Protein AF-A0AB36JTA2-F1 (afdb_monomer_lite)

Foldseek 3Di:
DPPVVVVVVCCVVVVVVVVVVVVVVVVVLVVLLVLLVVLVVLLVVLLVQLVVQLVVLVVCCVPPVVVVLVVCVVPDPDPDCVSVVSLVVSLVVSLCSNVPSLVVSVVSCPSVVVNADPVLVVLVVVLSVLSVVLSVLVSVCSVPVVPADPVCNPVSCPVVSVVSVVVNVVSSVVSVVRSCVSSVHD

Organism: NCBI:txid1908198

pLDDT: mean 80.72, std 10.07, range [50.62, 94.44]

Sequence (186 aa):
MQPAVVAAIVSAIVGPLIFFLLKRWDDKKRRNFEIRYEEYKHYLKALEQIASSSHADFERFMSETYASCMNEILTSEGQSSDPLIRLNQEVNNLTADVRKPFTQATQELHGLRLVCSKKLLQKVNEYVNVQRELIDSSCSVLGNLDQMDINNPSVSLSGEMEEKGERTQVLFEEIVQQMRKELGIK

Structure (mmCIF, N/CA/C/O backbone):
data_AF-A0AB36JTA2-F1
#
_entry.id   AF-A0AB36JTA2-F1
#
loop_
_atom_site.group_PDB
_atom_site.id
_atom_site.type_symbol
_atom_site.label_atom_id
_atom_site.label_alt_id
_atom_site.label_comp_id
_atom_site.label_asym_id
_atom_site.label_entity_id
_atom_site.label_seq_id
_atom_site.pdbx_PDB_ins_code
_atom_site.Cartn_x
_atom_site.Cartn_y
_atom_site.Cartn_z
_atom_site.occupancy
_atom_site.B_iso_or_equiv
_atom_site.auth_seq_id
_atom_site.auth_comp_id
_atom_site.auth_asym_id
_atom_site.auth_atom_id
_atom_site.pdbx_PDB_model_num
ATOM 1 N N . MET A 1 1 ? -38.453 8.139 57.165 1.00 56.31 1 MET A N 1
ATOM 2 C CA . MET A 1 1 ? -38.597 8.534 55.745 1.00 56.31 1 MET A CA 1
ATOM 3 C C . MET A 1 1 ? -39.417 7.478 55.026 1.00 56.31 1 MET A C 1
ATOM 5 O O . MET A 1 1 ? -39.169 6.302 55.260 1.00 56.31 1 MET A O 1
ATOM 9 N N . GLN A 1 2 ? -40.401 7.868 54.209 1.00 74.56 2 GLN A N 1
ATOM 10 C CA . GLN A 1 2 ? -41.155 6.903 53.401 1.00 74.56 2 GLN A CA 1
ATOM 11 C C . GLN A 1 2 ? -40.212 6.223 52.389 1.00 74.56 2 GLN A C 1
ATOM 13 O O . GLN A 1 2 ? -39.378 6.915 51.800 1.00 74.56 2 GLN A O 1
ATOM 18 N N . PRO A 1 3 ? -40.337 4.906 52.146 1.00 76.50 3 PRO A N 1
ATOM 19 C CA . PRO A 1 3 ? -39.475 4.170 51.215 1.00 76.50 3 PRO A CA 1
ATOM 20 C C . PRO A 1 3 ? -39.453 4.772 49.798 1.00 76.50 3 PRO A C 1
ATOM 22 O O . PRO A 1 3 ? -38.418 4.746 49.136 1.00 76.50 3 PRO A O 1
ATOM 25 N N . ALA A 1 4 ? -40.545 5.416 49.375 1.00 75.94 4 ALA A N 1
ATOM 26 C CA . ALA A 1 4 ? -40.630 6.144 48.109 1.00 75.94 4 ALA A CA 1
ATOM 27 C C . ALA A 1 4 ? -39.632 7.317 47.999 1.00 75.94 4 ALA A C 1
ATOM 29 O O . ALA A 1 4 ? -39.067 7.552 46.935 1.00 75.94 4 ALA A O 1
ATOM 30 N N . VAL A 1 5 ? -39.362 8.025 49.101 1.00 75.12 5 VAL A N 1
ATOM 31 C CA . VAL A 1 5 ? -38.432 9.170 49.125 1.00 75.12 5 VAL A CA 1
ATOM 32 C C . VAL A 1 5 ? -36.983 8.692 49.014 1.00 75.12 5 VAL A C 1
ATOM 34 O O . VAL A 1 5 ? -36.185 9.288 48.297 1.00 75.12 5 VAL A O 1
ATOM 37 N N . VAL A 1 6 ? -36.652 7.572 49.663 1.00 72.62 6 VAL A N 1
ATOM 38 C CA . VAL A 1 6 ? -35.319 6.954 49.570 1.00 72.62 6 VAL A CA 1
ATOM 39 C C . VAL A 1 6 ? -35.072 6.426 48.155 1.00 72.62 6 VAL A C 1
ATOM 41 O O . VAL A 1 6 ? -34.013 6.676 47.587 1.00 72.62 6 VAL A O 1
ATOM 44 N N . ALA A 1 7 ? -36.068 5.777 47.543 1.00 70.81 7 ALA A N 1
ATOM 45 C CA . ALA A 1 7 ? -35.983 5.309 46.160 1.00 70.81 7 ALA A CA 1
ATOM 46 C C . ALA A 1 7 ? -35.803 6.462 45.155 1.00 70.81 7 ALA A C 1
ATOM 48 O O . ALA A 1 7 ? -35.004 6.341 44.225 1.00 70.81 7 ALA A O 1
ATOM 49 N N . ALA A 1 8 ? -36.486 7.595 45.358 1.00 75.00 8 ALA A N 1
ATOM 50 C CA . ALA A 1 8 ? -36.337 8.780 44.514 1.00 75.00 8 ALA A CA 1
ATOM 51 C C . ALA A 1 8 ? -34.928 9.392 44.610 1.00 75.00 8 ALA A C 1
ATOM 53 O O . ALA A 1 8 ? -34.326 9.704 43.585 1.00 75.00 8 ALA A O 1
ATOM 54 N N . ILE A 1 9 ? -34.368 9.498 45.821 1.00 73.56 9 ILE A N 1
ATOM 55 C CA . ILE A 1 9 ? -33.012 10.028 46.045 1.00 73.56 9 ILE A CA 1
ATOM 56 C C . ILE A 1 9 ? -31.953 9.098 45.439 1.00 73.56 9 ILE A C 1
ATOM 58 O O . ILE A 1 9 ? -31.050 9.560 44.745 1.00 73.56 9 IL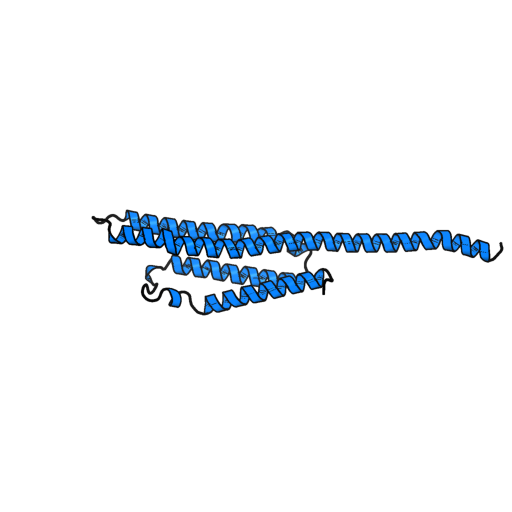E A O 1
ATOM 62 N N . VAL A 1 10 ? -32.080 7.783 45.642 1.00 74.00 10 VAL A N 1
ATOM 63 C CA . VAL A 1 10 ? -31.158 6.797 45.055 1.00 74.00 10 VAL A CA 1
ATOM 64 C C . VAL A 1 10 ? -31.228 6.835 43.528 1.00 74.00 10 VAL A C 1
ATOM 66 O O . VAL A 1 10 ? -30.190 6.867 42.873 1.00 74.00 10 VAL A O 1
ATOM 69 N N . SER A 1 11 ? -32.426 6.920 42.949 1.00 79.31 11 SER A N 1
ATOM 70 C CA . SER A 1 11 ? -32.603 7.004 41.492 1.00 79.31 11 SER A CA 1
ATOM 71 C C . SER A 1 11 ? -32.020 8.295 40.905 1.00 79.31 11 SER A C 1
ATOM 73 O O . SER A 1 11 ? -31.397 8.257 39.844 1.00 79.31 11 SER A O 1
ATOM 75 N N . ALA A 1 12 ? -32.152 9.420 41.615 1.00 79.25 12 ALA A N 1
ATOM 76 C CA . ALA A 1 12 ? -31.606 10.714 41.205 1.00 79.25 12 ALA A CA 1
ATOM 77 C C . ALA A 1 12 ? -30.068 10.760 41.209 1.00 79.25 12 ALA A C 1
ATOM 79 O O . ALA A 1 12 ? -29.489 11.578 40.503 1.00 79.25 12 ALA A O 1
ATOM 80 N N . ILE A 1 13 ? -29.403 9.885 41.968 1.00 81.75 13 ILE A N 1
ATOM 81 C CA . ILE A 1 13 ? -27.935 9.801 42.015 1.00 81.75 13 ILE A CA 1
ATOM 82 C C . ILE A 1 13 ? -27.425 8.702 41.078 1.00 81.75 13 ILE A C 1
ATOM 84 O O . ILE A 1 13 ? -26.509 8.933 40.292 1.00 81.75 13 ILE A O 1
ATOM 88 N N . VAL A 1 14 ? -28.033 7.514 41.121 1.00 81.31 14 VAL A N 1
ATOM 89 C CA . VAL A 1 14 ? -27.599 6.341 40.347 1.00 81.31 14 VAL A CA 1
ATOM 90 C C . VAL A 1 14 ? -27.871 6.520 38.851 1.00 81.31 14 VAL A C 1
ATOM 92 O O . VAL A 1 14 ? -27.015 6.178 38.036 1.00 81.31 14 VAL A O 1
ATOM 95 N N . GLY A 1 15 ? -29.012 7.107 38.475 1.00 84.94 15 GLY A N 1
ATOM 96 C CA . GLY A 1 15 ? -29.382 7.337 37.074 1.00 84.94 15 GLY A CA 1
ATOM 97 C C . GLY A 1 15 ? -28.354 8.180 36.305 1.00 84.94 15 GLY A C 1
ATOM 98 O O . GLY A 1 15 ? -27.815 7.702 35.303 1.00 84.94 15 GLY A O 1
ATOM 99 N N . PRO A 1 16 ? -28.007 9.395 36.774 1.00 89.88 16 PRO A N 1
ATOM 100 C CA . PRO A 1 16 ? -26.982 10.226 36.140 1.00 89.88 16 PRO A CA 1
ATOM 101 C C . PRO A 1 16 ? -25.597 9.577 36.098 1.00 89.88 16 PRO A C 1
ATOM 103 O O . PRO A 1 16 ? -24.854 9.786 35.141 1.00 89.88 16 PRO A O 1
ATOM 106 N N . LEU A 1 17 ? -25.247 8.769 37.102 1.00 87.38 17 LEU A N 1
ATOM 107 C CA . LEU A 1 17 ? -23.952 8.088 37.182 1.00 87.38 17 LEU A CA 1
ATOM 108 C C . LEU A 1 17 ? -23.839 6.978 36.129 1.00 87.38 17 LEU A C 1
ATOM 110 O O . LEU A 1 17 ? -22.843 6.910 35.409 1.00 87.38 17 LEU A O 1
ATOM 114 N N . ILE A 1 18 ? -24.890 6.167 35.975 1.00 86.94 18 ILE A N 1
ATOM 115 C CA . ILE A 1 18 ? -24.991 5.170 34.900 1.00 86.94 18 ILE A CA 1
ATOM 116 C C . ILE A 1 18 ? -24.963 5.867 33.537 1.00 86.94 18 ILE A C 1
ATOM 118 O O . ILE A 1 18 ? -24.190 5.468 32.666 1.00 86.94 18 ILE A O 1
ATOM 122 N N . PHE A 1 19 ? -25.741 6.939 33.360 1.00 87.44 19 PHE A N 1
ATOM 123 C CA . PHE A 1 19 ? -25.758 7.709 32.116 1.00 87.44 19 PHE A CA 1
ATOM 124 C C . PHE A 1 19 ? -24.377 8.280 31.768 1.00 87.44 19 PHE A C 1
ATOM 126 O O . PHE A 1 19 ? -23.934 8.168 30.629 1.00 87.44 19 PHE A O 1
ATOM 133 N N . PHE A 1 20 ? -23.661 8.842 32.744 1.00 90.94 20 PHE A N 1
ATOM 134 C CA . PHE A 1 20 ? -22.314 9.373 32.544 1.00 90.94 20 PHE A CA 1
ATOM 135 C C . PHE A 1 20 ? -21.317 8.282 32.133 1.00 90.94 20 PHE A C 1
ATOM 137 O O . PHE A 1 20 ? -20.507 8.500 31.231 1.00 90.94 20 PHE A O 1
ATOM 144 N N . LEU A 1 21 ? -21.380 7.101 32.757 1.00 88.12 21 LEU A N 1
ATOM 145 C CA . LEU A 1 21 ? -20.520 5.970 32.403 1.00 88.12 21 LEU A CA 1
ATOM 146 C C . LEU A 1 21 ? -20.824 5.435 31.001 1.00 88.12 21 LEU A C 1
ATOM 148 O O . LEU A 1 21 ? -19.887 5.227 30.232 1.00 88.12 21 LEU A O 1
ATOM 152 N N . LEU A 1 22 ? -22.106 5.266 30.657 1.00 87.44 22 LEU A N 1
ATOM 153 C CA . LEU A 1 22 ? -22.541 4.841 29.323 1.00 87.44 22 LEU A CA 1
ATOM 154 C C . LEU A 1 22 ? -22.098 5.844 28.258 1.00 87.44 22 LEU A C 1
ATOM 156 O O . LEU A 1 22 ? -21.410 5.464 27.315 1.00 87.44 22 LEU A O 1
ATOM 160 N N . LYS A 1 23 ? -22.377 7.136 28.472 1.00 90.38 23 LYS A N 1
ATOM 161 C CA . LYS A 1 23 ? -21.960 8.213 27.570 1.00 90.38 23 LYS A CA 1
ATOM 162 C C . LYS A 1 23 ? -20.447 8.228 27.373 1.00 90.38 23 LYS A C 1
ATOM 164 O O . LYS A 1 23 ? -19.973 8.247 26.246 1.00 90.38 23 LYS A O 1
ATOM 169 N N . ARG A 1 24 ? -19.669 8.135 28.456 1.00 88.81 24 ARG A N 1
ATOM 170 C CA . ARG A 1 24 ? -18.202 8.089 28.373 1.00 88.81 24 ARG A CA 1
ATOM 171 C C . ARG A 1 24 ? -17.701 6.857 27.619 1.00 88.81 24 ARG A C 1
ATOM 173 O O . ARG A 1 24 ? -16.631 6.905 27.010 1.00 88.81 24 ARG A O 1
ATOM 180 N N . TRP A 1 25 ? -18.420 5.742 27.696 1.00 85.81 25 TRP A N 1
ATOM 181 C CA . TRP A 1 25 ? -18.071 4.522 26.978 1.00 85.81 25 TRP A CA 1
ATOM 182 C C . TRP A 1 25 ? -18.371 4.644 25.483 1.00 85.81 25 TRP A C 1
ATOM 184 O O . TRP A 1 25 ? -17.512 4.299 24.670 1.00 85.81 25 TRP A O 1
ATOM 194 N N . ASP A 1 26 ? -19.521 5.212 25.130 1.00 87.81 26 ASP A N 1
ATOM 195 C CA . ASP A 1 26 ? -19.902 5.490 23.745 1.00 87.81 26 ASP A CA 1
ATOM 196 C C . ASP A 1 26 ? -18.989 6.540 23.106 1.00 87.81 26 ASP A C 1
ATOM 198 O O . ASP A 1 26 ? -18.489 6.318 22.005 1.00 87.81 26 ASP A O 1
ATOM 202 N N . ASP A 1 27 ? -18.651 7.612 23.827 1.00 89.19 27 ASP A N 1
ATOM 203 C CA . ASP A 1 27 ? -17.709 8.640 23.371 1.00 89.19 27 ASP A CA 1
ATOM 204 C C . ASP A 1 27 ? -16.325 8.035 23.078 1.00 89.19 27 ASP A C 1
ATOM 206 O O . ASP A 1 27 ? -15.701 8.337 22.058 1.00 89.19 27 ASP A O 1
ATOM 210 N N . LYS A 1 28 ? -15.842 7.125 23.938 1.00 88.75 28 LYS A N 1
ATOM 211 C CA . LYS A 1 28 ? -14.583 6.395 23.703 1.00 88.75 28 LYS A CA 1
ATOM 212 C C . LYS A 1 28 ? -14.665 5.494 22.472 1.00 88.75 28 LYS A C 1
ATOM 214 O O . LYS A 1 28 ? -13.718 5.463 21.689 1.00 88.75 28 LYS A O 1
ATOM 219 N N . LYS A 1 29 ? -15.764 4.752 22.302 1.00 86.88 29 LYS A N 1
ATOM 220 C CA . LYS A 1 29 ? -15.961 3.877 21.136 1.00 86.88 29 LYS A CA 1
ATOM 221 C C . LYS A 1 29 ? -16.011 4.684 19.844 1.00 86.88 29 LYS A C 1
ATOM 223 O O . LYS A 1 29 ? -15.317 4.331 18.896 1.00 86.88 29 LYS A O 1
ATOM 228 N N . ARG A 1 30 ? -16.767 5.783 19.836 1.00 88.12 30 ARG A N 1
ATOM 229 C CA . ARG A 1 30 ? -16.895 6.689 18.695 1.00 88.12 30 ARG A CA 1
ATOM 230 C C . ARG A 1 30 ? -15.555 7.311 18.321 1.00 88.12 30 ARG A C 1
ATOM 232 O O . ARG A 1 30 ? -15.160 7.231 17.166 1.00 88.12 30 ARG A O 1
ATOM 239 N N . ARG A 1 31 ? -14.805 7.821 19.301 1.00 89.88 31 ARG A N 1
ATOM 240 C CA . ARG A 1 31 ? -13.464 8.370 19.063 1.00 89.88 31 ARG A CA 1
ATOM 241 C C . ARG A 1 31 ? -12.504 7.326 18.487 1.00 89.88 31 ARG A C 1
ATOM 243 O O . ARG A 1 31 ? -11.764 7.626 17.559 1.00 89.88 31 ARG A O 1
ATOM 250 N N . ASN A 1 32 ? -12.510 6.104 19.017 1.00 87.50 32 ASN A N 1
ATOM 251 C CA . ASN A 1 32 ? -11.663 5.027 18.496 1.00 87.50 32 ASN A CA 1
ATOM 252 C C . ASN A 1 32 ? -12.052 4.629 17.066 1.00 87.50 32 ASN A C 1
ATOM 254 O O . ASN A 1 32 ? -11.171 4.332 16.262 1.00 87.50 32 ASN A O 1
ATOM 258 N N . PHE A 1 33 ? -13.351 4.619 16.759 1.00 91.25 33 PHE A N 1
ATOM 259 C CA . PHE A 1 33 ? -13.855 4.386 15.409 1.00 91.25 33 PHE A CA 1
ATOM 260 C C . PHE A 1 33 ? -13.388 5.485 14.451 1.00 91.25 33 PHE A C 1
ATOM 262 O O . PHE A 1 33 ? -12.816 5.164 13.418 1.00 91.25 33 PHE A O 1
ATOM 269 N N . GLU A 1 34 ? -13.572 6.759 14.812 1.00 91.38 34 GLU A N 1
ATOM 270 C CA . GLU A 1 34 ? -13.179 7.912 13.990 1.00 91.38 34 GLU A CA 1
ATOM 271 C C . GLU A 1 34 ? -11.671 7.905 13.704 1.00 91.38 34 GLU A C 1
ATOM 273 O O . GLU A 1 34 ? -11.272 8.001 12.548 1.00 91.38 34 GLU A O 1
ATOM 278 N N . ILE A 1 35 ? -10.834 7.685 14.726 1.00 90.62 35 ILE A N 1
ATOM 279 C CA . ILE A 1 35 ? -9.375 7.590 14.556 1.00 90.62 35 ILE A CA 1
ATOM 280 C C . ILE A 1 35 ? -9.007 6.449 13.600 1.00 90.62 35 ILE A C 1
ATOM 282 O O . ILE A 1 35 ? -8.242 6.655 12.664 1.00 90.62 35 ILE A O 1
ATOM 286 N N . ARG A 1 36 ? -9.552 5.243 13.807 1.00 91.44 36 ARG A N 1
ATOM 287 C CA . ARG A 1 36 ? -9.265 4.099 12.926 1.00 91.44 36 ARG A CA 1
ATOM 288 C C . ARG A 1 36 ? -9.729 4.348 11.501 1.00 91.44 36 ARG A C 1
ATOM 290 O O . ARG A 1 36 ? -9.010 4.012 10.572 1.00 91.44 36 ARG A O 1
ATOM 297 N N . TYR A 1 37 ? -10.916 4.918 11.336 1.00 92.56 37 TYR A N 1
ATOM 298 C CA . TYR A 1 37 ? -11.487 5.201 10.030 1.00 92.56 37 TYR A CA 1
ATOM 299 C C . TYR A 1 37 ? -10.632 6.197 9.240 1.00 92.56 37 TYR A C 1
ATOM 301 O O . TYR A 1 37 ? -10.330 5.934 8.079 1.00 92.56 37 TYR A O 1
ATOM 309 N N . GLU A 1 38 ? -10.200 7.295 9.868 1.00 91.56 38 GLU A N 1
ATOM 310 C CA . GLU A 1 38 ? -9.330 8.283 9.220 1.00 91.56 38 GLU A CA 1
ATOM 311 C C . GLU A 1 38 ? -7.975 7.678 8.830 1.00 91.56 38 GLU A C 1
ATOM 313 O O . GLU A 1 38 ? -7.550 7.819 7.683 1.00 91.56 38 GLU A O 1
ATOM 318 N N . GLU A 1 39 ? -7.339 6.918 9.726 1.00 90.38 39 GLU A N 1
ATOM 319 C CA . GLU A 1 39 ? -6.073 6.233 9.428 1.00 90.38 39 GLU A CA 1
ATOM 320 C C . GLU A 1 39 ? -6.225 5.189 8.307 1.00 90.38 39 GLU A C 1
ATOM 322 O O . GLU A 1 39 ? -5.386 5.098 7.411 1.00 90.38 39 GLU A O 1
ATOM 327 N N . TYR A 1 40 ? -7.316 4.415 8.305 1.00 91.81 40 TYR A N 1
ATOM 328 C CA . TYR A 1 40 ? -7.591 3.437 7.248 1.00 91.81 40 TYR A CA 1
ATOM 329 C C . TYR A 1 40 ? -7.851 4.114 5.902 1.00 91.81 40 TYR A C 1
ATOM 331 O O . TYR A 1 40 ? -7.338 3.661 4.882 1.00 91.81 40 TYR A O 1
ATOM 339 N N . LYS A 1 41 ? -8.607 5.215 5.883 1.00 91.06 41 LYS A N 1
ATOM 340 C CA . LYS A 1 41 ? -8.862 6.000 4.671 1.00 91.06 41 LYS A CA 1
ATOM 341 C C . LYS A 1 41 ? -7.571 6.589 4.106 1.00 91.06 41 LYS A C 1
ATOM 343 O O . LYS A 1 41 ? -7.345 6.507 2.900 1.00 91.06 41 LYS A O 1
ATOM 348 N N . HIS A 1 42 ? -6.735 7.167 4.967 1.00 89.25 42 HIS A N 1
ATOM 349 C CA . HIS A 1 42 ? -5.431 7.697 4.582 1.00 89.25 42 HIS A CA 1
ATOM 350 C C . HIS A 1 42 ? -4.566 6.606 3.941 1.00 89.25 42 HIS A C 1
ATOM 352 O O . HIS A 1 42 ? -4.034 6.782 2.848 1.00 89.25 42 HIS A O 1
ATOM 358 N N . TYR A 1 43 ? -4.516 5.435 4.573 1.00 85.94 43 TYR A N 1
ATOM 359 C CA . TYR A 1 43 ? -3.787 4.283 4.060 1.00 85.94 43 TYR A CA 1
ATOM 360 C C . TYR A 1 43 ? -4.302 3.773 2.706 1.00 85.94 43 TYR A C 1
ATOM 362 O O . TYR A 1 43 ? -3.501 3.511 1.812 1.00 85.94 43 TYR A O 1
ATOM 370 N N . LEU A 1 44 ? -5.619 3.627 2.535 1.00 88.75 44 LEU A N 1
ATOM 371 C CA . LEU A 1 44 ? -6.189 3.146 1.272 1.00 88.75 44 LEU A CA 1
ATOM 372 C C . LEU A 1 44 ? -5.816 4.068 0.108 1.00 88.75 44 LEU A C 1
ATOM 374 O O . LEU A 1 44 ? -5.457 3.584 -0.962 1.00 88.75 44 LEU A O 1
ATOM 378 N N . LYS A 1 45 ? -5.803 5.384 0.347 1.00 88.00 45 LYS A N 1
ATOM 379 C CA . LYS A 1 45 ? -5.342 6.366 -0.636 1.00 88.00 45 LYS A CA 1
ATOM 380 C C . LYS A 1 45 ? -3.861 6.181 -0.986 1.00 88.00 45 LYS A C 1
ATOM 382 O O . LYS A 1 45 ? -3.503 6.251 -2.158 1.00 88.00 45 LYS A O 1
ATOM 387 N N . ALA A 1 46 ? -3.012 5.915 0.007 1.00 84.94 46 ALA A N 1
ATOM 388 C CA . ALA A 1 46 ? -1.591 5.653 -0.216 1.00 84.94 46 ALA A CA 1
ATOM 389 C C . ALA A 1 46 ? -1.364 4.380 -1.056 1.00 84.94 46 ALA A C 1
ATOM 391 O O . ALA A 1 46 ? -0.524 4.373 -1.955 1.00 84.94 46 ALA A O 1
ATOM 392 N N . LEU A 1 47 ? -2.142 3.316 -0.818 1.00 81.94 47 LEU A N 1
ATOM 393 C CA . LEU A 1 47 ? -2.084 2.097 -1.631 1.00 81.94 47 LEU A CA 1
ATOM 394 C C . LEU A 1 47 ? -2.515 2.323 -3.081 1.00 81.94 47 LEU A C 1
ATOM 396 O O . LEU A 1 47 ? -1.870 1.824 -4.002 1.00 81.94 47 LEU A O 1
ATOM 400 N N . GLU A 1 48 ? -3.603 3.061 -3.279 1.00 81.81 48 GLU A N 1
ATOM 401 C CA . GLU A 1 48 ? -4.129 3.382 -4.604 1.00 81.81 48 GLU A CA 1
ATOM 402 C C . GLU A 1 48 ? -3.149 4.254 -5.397 1.00 81.81 48 GLU A C 1
ATOM 404 O O . GLU A 1 48 ? -2.951 4.052 -6.595 1.00 81.81 48 GLU A O 1
ATOM 409 N N . GLN A 1 49 ? -2.453 5.166 -4.715 1.00 80.56 49 GLN A N 1
ATOM 410 C CA . GLN A 1 49 ? -1.392 5.963 -5.316 1.00 80.56 49 GLN A CA 1
ATOM 411 C C . GLN A 1 49 ? -0.208 5.100 -5.777 1.00 80.56 49 GLN A C 1
ATOM 413 O O . GLN A 1 49 ? 0.281 5.316 -6.879 1.00 80.56 49 GLN A O 1
ATOM 418 N N . ILE A 1 50 ? 0.205 4.092 -4.995 1.00 74.69 50 ILE A N 1
ATOM 419 C CA . ILE A 1 50 ? 1.246 3.133 -5.413 1.00 74.69 50 ILE A CA 1
ATOM 420 C C . ILE A 1 50 ? 0.815 2.363 -6.668 1.00 74.69 50 ILE A C 1
ATOM 422 O O . ILE A 1 50 ? 1.603 2.200 -7.598 1.00 74.69 50 ILE A O 1
ATOM 426 N N . ALA A 1 51 ? -0.416 1.846 -6.675 1.00 74.44 51 ALA A N 1
ATOM 427 C CA . ALA A 1 51 ? -0.905 1.001 -7.761 1.00 74.44 51 ALA A CA 1
ATOM 428 C C . ALA A 1 51 ? -1.105 1.789 -9.066 1.00 74.44 51 ALA A C 1
ATOM 430 O O . ALA A 1 51 ? -0.735 1.312 -10.136 1.00 74.44 51 ALA A O 1
ATOM 431 N N . SER A 1 52 ? -1.661 3.000 -8.980 1.00 74.31 52 SER A N 1
ATOM 432 C CA . SER A 1 52 ? -1.976 3.819 -10.155 1.00 74.31 52 SER A CA 1
ATOM 433 C C . SER A 1 52 ? -0.745 4.445 -10.808 1.00 74.31 52 SER A C 1
ATOM 435 O O . SER A 1 52 ? -0.635 4.397 -12.033 1.00 74.31 52 SER A O 1
ATOM 437 N N . SER A 1 53 ? 0.195 4.993 -10.025 1.00 67.19 53 SER A N 1
ATOM 438 C CA . SER A 1 53 ? 1.370 5.668 -10.593 1.00 67.19 53 SER A CA 1
ATOM 439 C C . SER A 1 53 ? 2.261 4.683 -11.345 1.00 67.19 53 SER A C 1
ATOM 441 O O . SER A 1 53 ? 2.642 4.928 -12.481 1.00 67.19 53 SER A O 1
ATOM 443 N N . SER A 1 54 ? 2.503 3.505 -10.762 1.00 68.62 54 SER A N 1
ATOM 444 C CA . SER A 1 54 ? 3.401 2.518 -11.361 1.00 68.62 54 SER A CA 1
ATOM 445 C C . SER A 1 54 ? 2.921 1.999 -12.718 1.00 68.62 54 SER A C 1
ATOM 447 O O . SER A 1 54 ? 3.759 1.694 -13.560 1.00 68.62 54 SER A O 1
ATOM 449 N N . HIS A 1 55 ? 1.608 1.857 -12.929 1.00 69.25 55 HIS A N 1
ATOM 450 C CA . HIS A 1 55 ? 1.078 1.338 -14.191 1.00 69.25 55 HIS A CA 1
ATOM 451 C C . HIS A 1 55 ? 1.066 2.409 -15.284 1.00 69.25 55 HIS A C 1
ATOM 453 O O . HIS A 1 55 ? 1.574 2.171 -16.376 1.00 69.25 55 HIS A O 1
ATOM 459 N N . ALA A 1 56 ? 0.545 3.600 -14.971 1.00 73.62 56 ALA A N 1
ATOM 460 C CA . ALA A 1 56 ? 0.447 4.696 -15.931 1.00 73.62 56 ALA A CA 1
ATOM 461 C C . ALA A 1 56 ? 1.829 5.191 -16.392 1.00 73.62 56 ALA A C 1
ATOM 463 O O . ALA A 1 56 ? 2.027 5.442 -17.582 1.00 73.62 56 ALA A O 1
ATOM 464 N N . ASP A 1 57 ? 2.794 5.289 -15.471 1.00 74.50 57 ASP A N 1
ATOM 465 C CA . ASP A 1 57 ? 4.156 5.724 -15.794 1.00 74.50 57 ASP A CA 1
ATOM 466 C C . ASP A 1 57 ? 4.877 4.689 -16.673 1.00 74.50 57 ASP A C 1
ATOM 468 O O . ASP A 1 57 ? 5.570 5.052 -17.626 1.00 74.50 57 ASP A O 1
ATOM 472 N N . PHE A 1 58 ? 4.664 3.394 -16.409 1.00 73.31 58 PHE A N 1
ATOM 473 C CA . PHE A 1 58 ? 5.233 2.313 -17.213 1.00 73.31 58 PHE A CA 1
ATOM 474 C C . PHE A 1 58 ? 4.620 2.246 -18.616 1.00 73.31 58 PHE A C 1
ATOM 476 O O . PHE A 1 58 ? 5.354 2.160 -19.601 1.00 73.31 58 PHE A O 1
ATOM 483 N N . GLU A 1 59 ? 3.291 2.319 -18.725 1.00 75.00 59 GLU A N 1
ATOM 484 C CA . GLU A 1 59 ? 2.589 2.319 -20.013 1.00 75.00 59 GLU A CA 1
ATOM 485 C C . GLU A 1 59 ? 3.070 3.478 -20.889 1.00 75.00 59 GLU A C 1
ATOM 487 O O . GLU A 1 59 ? 3.504 3.257 -22.021 1.00 75.00 59 GLU A O 1
ATOM 492 N N . ARG A 1 60 ? 3.093 4.694 -20.330 1.00 80.75 60 ARG A N 1
ATOM 493 C CA . ARG A 1 60 ? 3.559 5.889 -21.034 1.00 80.75 60 ARG A CA 1
ATOM 494 C C . ARG A 1 60 ? 5.007 5.760 -21.494 1.00 80.75 60 ARG A C 1
ATOM 496 O O . ARG A 1 60 ? 5.325 6.103 -22.634 1.00 80.75 60 ARG A O 1
ATOM 503 N N . PHE A 1 61 ? 5.887 5.269 -20.622 1.00 82.19 61 PHE A N 1
ATOM 504 C CA . PHE A 1 61 ? 7.283 5.048 -20.975 1.00 82.19 61 PHE A CA 1
ATOM 505 C C . PHE A 1 61 ? 7.414 4.081 -22.155 1.00 82.19 61 PHE A C 1
ATOM 507 O O . PHE A 1 61 ? 8.140 4.380 -23.100 1.00 82.19 61 PHE A O 1
ATOM 514 N N . MET A 1 62 ? 6.695 2.956 -22.135 1.00 75.56 62 MET A N 1
ATOM 515 C CA . MET A 1 62 ? 6.771 1.956 -23.202 1.00 75.56 62 MET A CA 1
ATOM 516 C C . MET A 1 62 ? 6.176 2.463 -24.523 1.00 75.56 62 MET A C 1
ATOM 518 O O . MET A 1 62 ? 6.763 2.229 -25.581 1.00 75.56 62 MET A O 1
ATOM 522 N N . SER A 1 63 ? 5.037 3.163 -24.485 1.00 73.69 63 SER A N 1
ATOM 523 C CA . SER A 1 63 ? 4.330 3.602 -25.694 1.00 73.69 63 SER A CA 1
ATOM 524 C C . SER A 1 63 ? 4.938 4.840 -26.351 1.00 73.69 63 SER A C 1
ATOM 526 O O . SER A 1 63 ? 4.928 4.950 -27.575 1.00 73.69 63 SER A O 1
ATOM 528 N N . GLU A 1 64 ? 5.438 5.790 -25.556 1.00 82.81 64 GLU A N 1
ATOM 529 C CA . GLU A 1 64 ? 5.947 7.074 -26.050 1.00 82.81 64 GLU A CA 1
ATOM 530 C C . GLU A 1 64 ? 7.479 7.084 -26.049 1.00 82.81 64 GLU A C 1
ATOM 532 O O . GLU A 1 64 ? 8.117 7.161 -27.103 1.00 82.81 64 GLU A O 1
ATOM 537 N N . THR A 1 65 ? 8.080 6.989 -24.863 1.00 84.31 65 THR A N 1
ATOM 538 C CA . THR A 1 65 ? 9.504 7.272 -24.656 1.00 84.31 65 THR A CA 1
ATOM 539 C C . THR A 1 65 ? 10.405 6.202 -25.266 1.00 84.31 65 THR A C 1
ATOM 541 O O . THR A 1 65 ? 11.299 6.525 -26.048 1.00 84.31 65 THR A O 1
ATOM 544 N N . TYR A 1 66 ? 10.151 4.928 -24.966 1.00 81.62 66 TYR A N 1
ATOM 545 C CA . TYR A 1 66 ? 10.931 3.801 -25.473 1.00 81.62 66 TYR A CA 1
ATOM 546 C C . TYR A 1 66 ? 10.860 3.717 -27.001 1.00 81.62 66 TYR A C 1
ATOM 548 O O . TYR A 1 66 ? 11.892 3.637 -27.670 1.00 81.62 66 TYR A O 1
ATOM 556 N N . ALA A 1 67 ? 9.651 3.818 -27.564 1.00 78.06 67 ALA A N 1
ATOM 557 C CA . ALA A 1 67 ? 9.437 3.813 -29.008 1.00 78.06 67 ALA A CA 1
ATOM 558 C C . ALA A 1 67 ? 10.167 4.976 -29.708 1.00 78.06 67 ALA A C 1
ATOM 560 O O . ALA A 1 67 ? 10.819 4.764 -30.734 1.00 78.06 67 ALA A O 1
ATOM 561 N N . SER A 1 68 ? 10.111 6.188 -29.139 1.00 84.81 68 SER A N 1
ATOM 562 C CA . SER A 1 68 ? 10.826 7.358 -29.667 1.00 84.81 68 SER A CA 1
ATOM 563 C C . SER A 1 68 ? 12.341 7.163 -29.630 1.00 84.81 68 SER A C 1
ATOM 565 O O . SER A 1 68 ? 13.008 7.374 -30.642 1.00 84.81 68 SER A O 1
ATOM 567 N N . CYS A 1 69 ? 12.889 6.732 -28.491 1.00 83.31 69 CYS A N 1
ATOM 568 C CA . CYS A 1 69 ? 14.324 6.501 -28.342 1.00 83.31 69 CYS A CA 1
ATOM 569 C C . CYS A 1 69 ? 14.825 5.405 -29.288 1.00 83.31 69 CYS A C 1
ATOM 571 O O . CYS A 1 69 ? 15.872 5.572 -29.907 1.00 83.31 69 CYS A O 1
ATOM 573 N N . MET A 1 70 ? 14.071 4.316 -29.465 1.00 81.75 70 MET A N 1
ATOM 574 C CA . MET A 1 70 ? 14.452 3.264 -30.409 1.00 81.75 70 MET A CA 1
ATOM 575 C C . MET A 1 70 ? 14.428 3.734 -31.861 1.00 81.75 70 MET A C 1
ATOM 577 O O . MET A 1 70 ? 15.320 3.377 -32.628 1.00 81.75 70 MET A O 1
ATOM 581 N N . ASN A 1 71 ? 13.457 4.562 -32.245 1.00 82.88 71 ASN A N 1
ATOM 582 C CA . ASN A 1 71 ? 13.427 5.147 -33.583 1.00 82.88 71 ASN A CA 1
ATOM 583 C C . ASN A 1 71 ? 14.642 6.063 -33.822 1.00 82.88 71 ASN A C 1
ATOM 585 O O . ASN A 1 71 ? 15.303 5.954 -34.853 1.00 82.88 71 ASN A O 1
ATOM 589 N N . GLU A 1 72 ? 15.002 6.900 -32.846 1.00 85.44 72 GLU A N 1
ATOM 590 C CA . GLU A 1 72 ? 16.210 7.737 -32.907 1.00 85.44 72 GLU A CA 1
ATOM 591 C C . GLU A 1 72 ? 17.489 6.897 -33.033 1.00 85.44 72 GLU A C 1
ATOM 593 O O . GLU A 1 72 ? 18.338 7.215 -33.859 1.00 85.44 72 GLU A O 1
ATOM 598 N N . ILE A 1 73 ? 17.604 5.790 -32.289 1.00 83.75 73 ILE A N 1
ATOM 599 C CA . ILE A 1 73 ? 18.737 4.852 -32.393 1.00 83.75 73 ILE A CA 1
ATOM 600 C C . ILE A 1 73 ? 18.841 4.245 -33.800 1.00 83.75 73 ILE A C 1
ATOM 602 O O . ILE A 1 73 ? 19.939 4.098 -34.332 1.00 83.75 73 ILE A O 1
ATOM 606 N N . LEU A 1 74 ? 17.712 3.872 -34.409 1.00 81.81 74 LEU A N 1
ATOM 607 C CA . LEU A 1 74 ? 17.693 3.231 -35.730 1.00 81.81 74 LEU A CA 1
ATOM 608 C C . LEU A 1 74 ? 17.939 4.215 -36.882 1.00 81.81 74 LEU A C 1
ATOM 610 O O . LEU A 1 74 ? 18.377 3.798 -37.953 1.00 81.81 74 LEU A O 1
ATOM 614 N N . THR A 1 75 ? 17.627 5.496 -36.682 1.00 83.38 75 THR A N 1
ATOM 615 C CA . THR A 1 75 ? 17.671 6.531 -37.728 1.00 83.38 75 THR A CA 1
ATOM 616 C C . THR A 1 75 ? 18.863 7.477 -37.610 1.00 83.38 75 THR A C 1
ATOM 618 O O . THR A 1 75 ? 19.151 8.197 -38.567 1.00 83.38 75 THR A O 1
ATOM 621 N N . SER A 1 76 ? 19.577 7.490 -36.479 1.00 79.56 76 SER A N 1
ATOM 622 C CA . SER A 1 76 ? 20.731 8.366 -36.287 1.00 79.56 76 SER A CA 1
ATOM 623 C C . SER A 1 76 ? 21.878 7.993 -37.230 1.00 79.56 76 SER A C 1
ATOM 625 O O . SER A 1 76 ? 22.435 6.897 -37.145 1.00 79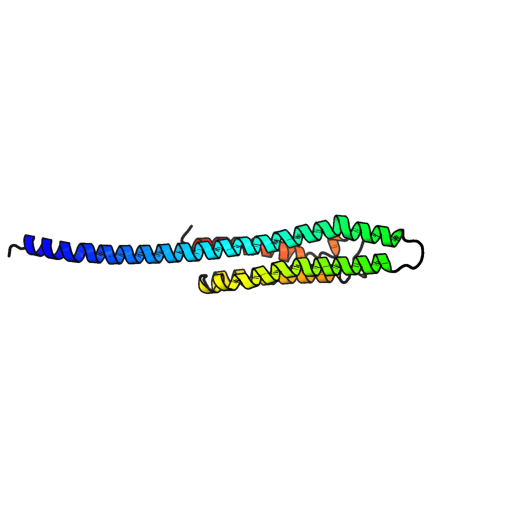.56 76 SER A O 1
ATOM 627 N N . GLU A 1 77 ? 22.257 8.917 -38.115 1.00 68.12 77 GLU A N 1
ATOM 628 C CA . GLU A 1 77 ? 23.448 8.778 -38.953 1.00 68.12 77 GLU A CA 1
ATOM 629 C C . GLU A 1 77 ? 24.727 9.126 -38.173 1.00 68.12 77 GLU A C 1
ATOM 631 O O . GLU A 1 77 ? 24.793 10.118 -37.446 1.00 68.12 77 GLU A O 1
ATOM 636 N N . GLY A 1 78 ? 25.777 8.323 -38.370 1.00 60.47 78 GLY A N 1
ATOM 637 C CA . GLY A 1 78 ? 27.035 8.435 -37.631 1.00 60.47 78 GLY A CA 1
ATOM 638 C C . GLY A 1 78 ? 26.983 7.687 -36.297 1.00 60.47 78 GLY A C 1
ATOM 639 O O . GLY A 1 78 ? 25.923 7.487 -35.722 1.00 60.47 78 GLY A O 1
ATOM 640 N N . GLN A 1 79 ? 28.137 7.234 -35.808 1.00 60.72 79 GLN A N 1
ATOM 641 C CA . GLN A 1 79 ? 28.289 6.452 -34.569 1.00 60.72 79 GLN A CA 1
ATOM 642 C C . GLN A 1 79 ? 27.984 7.273 -33.291 1.00 60.72 79 GLN A C 1
ATOM 644 O O . GLN A 1 79 ? 28.758 7.233 -32.335 1.00 60.72 79 GLN A O 1
ATOM 649 N N . SER A 1 80 ? 26.915 8.073 -33.267 1.00 70.69 80 SER A N 1
ATOM 650 C CA . SER A 1 80 ? 26.525 8.832 -32.082 1.00 70.69 80 SER A CA 1
ATOM 651 C C . SER A 1 80 ? 25.896 7.905 -31.046 1.00 70.69 80 SER A C 1
ATOM 653 O O . SER A 1 80 ? 24.976 7.142 -31.332 1.00 70.69 80 SER A O 1
ATOM 655 N N . SER A 1 81 ? 26.393 7.993 -29.816 1.00 80.69 81 SER A N 1
ATOM 656 C CA . SER A 1 81 ? 25.833 7.306 -28.653 1.00 80.69 81 SER A CA 1
ATOM 657 C C . SER A 1 81 ? 24.696 8.084 -27.982 1.00 80.69 81 SER A C 1
ATOM 659 O O . SER A 1 81 ? 24.129 7.590 -27.010 1.00 80.69 81 SER A O 1
ATOM 661 N N . ASP A 1 82 ? 24.361 9.290 -28.452 1.00 85.50 82 ASP A N 1
ATOM 662 C CA . ASP A 1 82 ? 23.428 10.188 -27.755 1.00 85.50 82 ASP A CA 1
ATOM 663 C C . ASP A 1 82 ? 22.026 9.579 -27.556 1.00 85.50 82 ASP A C 1
ATOM 665 O O . ASP A 1 82 ? 21.520 9.638 -26.430 1.00 85.50 82 ASP A O 1
ATOM 669 N N . PRO A 1 83 ? 21.411 8.913 -28.559 1.00 82.81 83 PRO A N 1
ATOM 670 C CA . PRO A 1 83 ? 20.107 8.273 -28.375 1.00 82.81 83 PRO A CA 1
ATOM 671 C C . PRO A 1 83 ? 20.128 7.132 -27.343 1.00 82.81 83 PRO A C 1
ATOM 673 O O . PRO A 1 83 ? 19.174 6.956 -26.585 1.00 82.81 83 PRO A O 1
ATOM 676 N N . LEU A 1 84 ? 21.242 6.392 -27.252 1.00 80.94 84 LEU A N 1
ATOM 677 C CA . LEU A 1 84 ? 21.437 5.333 -26.253 1.00 80.94 84 LEU A CA 1
ATOM 678 C C . LEU A 1 84 ? 21.610 5.907 -24.841 1.00 80.94 84 LEU A C 1
ATOM 680 O O . LEU A 1 84 ? 21.046 5.377 -23.883 1.00 80.94 84 LEU A O 1
ATOM 684 N N . ILE A 1 85 ? 22.365 7.002 -24.705 1.00 85.81 85 ILE A N 1
ATOM 685 C CA . ILE A 1 85 ? 22.537 7.704 -23.425 1.00 85.81 85 ILE A CA 1
ATOM 686 C C . ILE A 1 85 ? 21.186 8.234 -22.938 1.00 85.81 85 ILE A C 1
ATOM 688 O O . ILE A 1 85 ? 20.852 8.069 -21.764 1.00 85.81 85 ILE A O 1
ATOM 692 N N . ARG A 1 86 ? 20.388 8.820 -23.838 1.00 86.88 86 ARG A N 1
ATOM 693 C CA . ARG A 1 86 ? 19.042 9.302 -23.522 1.00 86.88 86 ARG A CA 1
ATOM 694 C C . ARG A 1 86 ? 18.127 8.166 -23.071 1.00 86.88 86 ARG A C 1
ATOM 696 O O . ARG A 1 86 ? 17.497 8.294 -22.028 1.00 86.88 86 ARG A O 1
ATOM 703 N N . LEU A 1 87 ? 18.097 7.044 -23.793 1.00 83.75 87 LEU A N 1
ATOM 704 C CA . LEU A 1 87 ? 17.307 5.879 -23.386 1.00 83.75 87 LEU A CA 1
ATOM 705 C C . LEU A 1 87 ? 17.678 5.414 -21.969 1.00 83.75 87 LEU A C 1
ATOM 707 O O . LEU A 1 87 ? 16.798 5.171 -21.146 1.00 83.75 87 LEU A O 1
ATOM 711 N N . ASN A 1 88 ? 18.975 5.348 -21.656 1.00 83.12 88 ASN A N 1
ATOM 712 C CA . ASN A 1 88 ? 19.442 4.981 -20.320 1.00 83.12 88 ASN A CA 1
ATOM 713 C C . ASN A 1 88 ? 18.970 5.979 -19.244 1.00 83.12 88 ASN A C 1
ATOM 715 O O . ASN A 1 88 ? 18.525 5.573 -18.171 1.00 83.12 88 ASN A O 1
ATOM 719 N N . GLN A 1 89 ? 19.018 7.284 -19.531 1.00 87.81 89 GLN A N 1
ATOM 720 C CA . GLN A 1 89 ? 18.506 8.319 -18.627 1.00 87.81 89 GLN A CA 1
ATOM 721 C C . GLN A 1 89 ? 17.002 8.173 -18.377 1.00 87.81 89 GLN A C 1
ATOM 723 O O . GLN A 1 89 ? 16.577 8.233 -17.227 1.00 87.81 89 GLN A O 1
ATOM 728 N N . GLU A 1 90 ? 16.210 7.928 -19.419 1.00 86.50 90 GLU A N 1
ATOM 729 C CA . GLU A 1 90 ? 14.759 7.766 -19.290 1.00 86.50 90 GLU A CA 1
ATOM 730 C C . GLU A 1 90 ? 14.382 6.508 -18.490 1.00 86.50 90 GLU A C 1
ATOM 732 O O . GLU A 1 90 ? 13.494 6.561 -17.641 1.00 86.50 90 GLU A O 1
ATOM 737 N N . VAL A 1 91 ? 15.106 5.394 -18.669 1.00 83.38 91 VAL A N 1
ATOM 738 C CA . VAL A 1 91 ? 14.940 4.184 -17.836 1.00 83.38 91 VAL A CA 1
ATOM 739 C C . VAL A 1 91 ? 15.238 4.477 -16.359 1.00 83.38 91 VAL A C 1
ATOM 741 O O . VAL A 1 91 ? 14.500 4.044 -15.466 1.00 83.38 91 VAL A O 1
ATOM 744 N N . ASN A 1 92 ? 16.305 5.232 -16.082 1.00 83.19 92 ASN A N 1
ATOM 745 C CA . ASN A 1 92 ? 16.656 5.626 -14.716 1.00 83.19 92 ASN A CA 1
ATOM 746 C C . ASN A 1 92 ? 15.599 6.553 -14.095 1.00 83.19 92 ASN A C 1
ATOM 748 O O . ASN A 1 92 ? 15.261 6.384 -12.921 1.00 83.19 92 ASN A O 1
ATOM 752 N N . ASN A 1 93 ? 15.061 7.497 -14.872 1.00 86.62 93 ASN A N 1
ATOM 753 C CA . ASN A 1 93 ? 13.997 8.400 -14.430 1.00 86.62 93 ASN A CA 1
ATOM 754 C C . ASN A 1 93 ? 12.729 7.619 -14.077 1.00 86.62 93 ASN A C 1
ATOM 756 O O . ASN A 1 93 ? 12.237 7.757 -12.960 1.00 86.62 93 ASN A O 1
ATOM 760 N N . LEU A 1 94 ? 12.276 6.717 -14.956 1.00 83.00 94 LEU A N 1
ATOM 761 C CA . LEU A 1 94 ? 11.127 5.851 -14.681 1.00 83.00 94 LEU A CA 1
ATOM 762 C C . LEU A 1 94 ? 11.332 5.040 -13.392 1.00 83.00 94 LEU A C 1
ATOM 764 O O . LEU A 1 94 ? 10.457 4.986 -12.530 1.00 83.00 94 LEU A O 1
ATOM 768 N N . THR A 1 95 ? 12.515 4.447 -13.218 1.00 79.88 95 THR A N 1
ATOM 769 C CA . THR A 1 95 ? 12.851 3.682 -12.006 1.00 79.88 95 THR A CA 1
ATOM 770 C C . THR A 1 95 ? 12.745 4.544 -10.741 1.00 79.88 95 THR A C 1
ATOM 772 O O . THR A 1 95 ? 12.241 4.091 -9.707 1.00 79.88 95 THR A O 1
ATOM 775 N N . ALA A 1 96 ? 13.216 5.792 -10.796 1.00 82.50 96 ALA A N 1
ATOM 776 C CA . ALA A 1 96 ? 13.132 6.728 -9.679 1.00 82.50 96 ALA A CA 1
ATOM 777 C C . ALA A 1 96 ? 11.685 7.167 -9.397 1.00 82.50 96 ALA A C 1
ATOM 779 O O . ALA A 1 96 ? 11.265 7.188 -8.232 1.00 82.50 96 ALA A O 1
ATOM 780 N N . ASP A 1 97 ? 10.926 7.466 -10.450 1.00 82.25 97 ASP A N 1
ATOM 781 C CA . ASP A 1 97 ? 9.545 7.940 -10.376 1.00 82.25 97 ASP A CA 1
ATOM 782 C C . ASP A 1 97 ? 8.589 6.866 -9.854 1.00 82.25 97 ASP A C 1
ATOM 784 O O . ASP A 1 97 ? 7.690 7.189 -9.085 1.00 82.25 97 ASP A O 1
ATOM 788 N N . VAL A 1 98 ? 8.845 5.583 -10.126 1.00 78.19 98 VAL A N 1
ATOM 789 C CA . VAL A 1 98 ? 8.071 4.476 -9.540 1.00 78.19 98 VAL A CA 1
ATOM 790 C C . VAL A 1 98 ? 8.451 4.225 -8.069 1.00 78.19 98 VAL A C 1
ATOM 792 O O . VAL A 1 98 ? 7.589 3.982 -7.218 1.00 78.19 98 VAL A O 1
ATOM 795 N N . ARG A 1 99 ? 9.740 4.317 -7.709 1.00 79.94 99 ARG A N 1
ATOM 796 C CA . ARG A 1 99 ? 10.220 4.024 -6.339 1.00 79.94 99 ARG A CA 1
ATOM 797 C C . ARG A 1 99 ? 9.883 5.105 -5.313 1.00 79.94 99 ARG A C 1
ATOM 799 O O . ARG A 1 99 ? 9.733 4.807 -4.119 1.00 79.94 99 ARG A O 1
ATOM 806 N N . LYS A 1 100 ? 9.793 6.366 -5.736 1.00 82.62 100 LYS A N 1
ATOM 807 C CA . LYS A 1 100 ? 9.563 7.500 -4.831 1.00 82.62 100 LYS A CA 1
ATOM 808 C C . LYS A 1 100 ? 8.163 7.478 -4.183 1.00 82.62 100 LYS A C 1
ATOM 810 O O . LYS A 1 100 ? 8.124 7.504 -2.949 1.00 82.62 100 LYS A O 1
ATOM 815 N N . PRO A 1 101 ? 7.045 7.349 -4.925 1.00 76.88 101 PRO A N 1
ATOM 816 C CA . PRO A 1 101 ? 5.706 7.187 -4.358 1.00 76.88 101 PRO A CA 1
ATOM 817 C C . PRO A 1 101 ? 5.619 5.978 -3.430 1.00 76.88 101 PRO A C 1
ATOM 819 O O . PRO A 1 101 ? 5.077 6.082 -2.334 1.00 76.88 101 PRO A O 1
ATOM 822 N N . PHE A 1 102 ? 6.239 4.857 -3.814 1.00 81.81 102 PHE A N 1
ATOM 823 C CA . PHE A 1 102 ? 6.286 3.655 -2.982 1.00 81.81 102 PHE A CA 1
ATOM 824 C C . PHE A 1 102 ? 6.954 3.905 -1.623 1.00 81.81 102 PHE A C 1
ATOM 826 O O . PHE A 1 102 ? 6.439 3.501 -0.575 1.00 81.81 102 PHE A O 1
ATOM 833 N N . THR A 1 103 ? 8.087 4.610 -1.618 1.00 81.81 103 THR A N 1
ATOM 834 C CA . THR A 1 103 ? 8.803 4.953 -0.383 1.00 81.81 103 THR A CA 1
ATOM 835 C C . THR A 1 103 ? 7.980 5.892 0.498 1.00 81.81 103 THR A C 1
ATOM 837 O O . THR A 1 103 ? 7.879 5.659 1.703 1.00 81.81 103 THR A O 1
ATOM 840 N N . GLN A 1 104 ? 7.361 6.917 -0.094 1.00 81.19 104 GLN A N 1
ATOM 841 C CA . GLN A 1 104 ? 6.510 7.874 0.621 1.00 81.19 104 GLN A CA 1
ATOM 842 C C . GLN A 1 104 ? 5.297 7.181 1.253 1.00 81.19 104 GLN A C 1
ATOM 844 O O . GLN A 1 104 ? 5.102 7.258 2.464 1.00 81.19 104 GLN A O 1
ATOM 849 N N . ALA A 1 105 ? 4.552 6.403 0.470 1.00 75.19 105 ALA A N 1
ATOM 850 C CA . ALA A 1 105 ? 3.393 5.658 0.949 1.00 75.19 105 ALA A CA 1
ATOM 851 C C . ALA A 1 105 ? 3.760 4.629 2.035 1.00 75.19 105 ALA A C 1
ATOM 853 O O . ALA A 1 105 ? 3.000 4.421 2.978 1.00 75.19 105 ALA A O 1
ATOM 854 N N . THR A 1 106 ? 4.956 4.029 1.972 1.00 78.62 106 THR A N 1
ATOM 855 C CA . THR A 1 106 ? 5.449 3.121 3.024 1.00 78.62 106 THR A CA 1
ATOM 856 C C . THR A 1 106 ? 5.735 3.853 4.343 1.00 78.62 106 THR A C 1
ATOM 858 O O . THR A 1 106 ? 5.532 3.285 5.420 1.00 78.62 106 THR A O 1
ATOM 861 N N . GLN A 1 107 ? 6.190 5.108 4.295 1.00 81.31 107 GLN A N 1
ATOM 862 C CA . GLN A 1 107 ? 6.404 5.926 5.497 1.00 81.31 107 GLN A CA 1
ATOM 863 C C . GLN A 1 107 ? 5.075 6.329 6.150 1.00 81.31 107 GLN A C 1
ATOM 865 O O . GLN A 1 107 ? 4.973 6.384 7.375 1.00 81.31 107 GLN A O 1
ATOM 870 N N . GLU A 1 108 ? 4.020 6.522 5.364 1.00 77.06 108 GLU A N 1
ATOM 871 C CA . GLU A 1 108 ? 2.683 6.833 5.882 1.00 77.06 108 GLU A CA 1
ATOM 872 C C . GLU A 1 108 ? 2.053 5.668 6.679 1.00 77.06 108 GLU A C 1
ATOM 874 O O . GLU A 1 108 ? 1.116 5.865 7.452 1.00 77.06 108 GLU A O 1
ATOM 879 N N . LEU A 1 109 ? 2.619 4.456 6.602 1.00 75.19 109 LEU A N 1
ATOM 880 C CA . LEU A 1 109 ? 2.138 3.266 7.324 1.00 75.19 109 LEU A CA 1
ATOM 881 C C . LEU A 1 109 ? 2.411 3.284 8.830 1.00 75.19 109 LEU A C 1
ATOM 883 O O . LEU A 1 109 ? 1.939 2.403 9.559 1.00 75.19 109 LEU A O 1
ATOM 887 N N . HIS A 1 110 ? 3.189 4.249 9.324 1.00 78.19 110 HIS A N 1
ATOM 888 C CA . HIS A 1 110 ? 3.501 4.350 10.747 1.00 78.19 110 HIS A CA 1
ATOM 889 C C . HIS A 1 110 ? 2.252 4.594 11.608 1.00 78.19 110 HIS A C 1
ATOM 891 O O . HIS A 1 110 ? 2.150 3.995 12.679 1.00 78.19 110 HIS A O 1
ATOM 897 N N . GLY A 1 111 ? 1.291 5.394 11.130 1.00 79.69 111 GLY A N 1
ATOM 898 C CA . GLY A 1 111 ? 0.022 5.645 11.829 1.00 79.69 111 GLY A CA 1
ATOM 899 C C . GLY A 1 111 ? -0.847 4.390 11.916 1.00 79.69 111 GLY A C 1
ATOM 900 O O . GLY A 1 111 ? -1.280 3.989 13.001 1.00 79.69 111 GLY A O 1
ATOM 901 N N . LEU A 1 112 ? -0.968 3.666 10.798 1.00 83.38 112 LEU A N 1
ATOM 902 C CA . LEU A 1 112 ? -1.722 2.415 10.722 1.00 83.38 112 LEU A CA 1
ATOM 903 C C . LEU A 1 112 ? -1.241 1.382 11.752 1.00 83.38 112 LEU A C 1
ATOM 905 O O . LEU A 1 112 ? -2.061 0.749 12.420 1.00 83.38 112 LEU A O 1
ATOM 909 N N . ARG A 1 113 ? 0.082 1.253 11.941 1.00 84.31 113 ARG A N 1
ATOM 910 C CA . ARG A 1 113 ? 0.701 0.332 12.918 1.00 84.31 113 ARG A CA 1
ATOM 911 C C . ARG A 1 113 ? 0.237 0.553 14.358 1.00 84.31 113 ARG A C 1
ATOM 913 O O . ARG A 1 113 ? 0.282 -0.390 15.143 1.00 84.31 113 ARG A O 1
ATOM 920 N N . LEU A 1 114 ? -0.195 1.764 14.709 1.00 85.62 114 LEU A N 1
ATOM 921 C CA . LEU A 1 114 ? -0.645 2.098 16.062 1.00 85.62 114 LEU A CA 1
ATOM 922 C C . LEU A 1 114 ? -2.099 1.694 16.319 1.00 85.62 114 LEU A C 1
ATOM 924 O O . LEU A 1 114 ? -2.463 1.395 17.456 1.00 85.62 114 LEU A O 1
ATOM 928 N N . VAL A 1 115 ? -2.938 1.705 15.280 1.00 88.56 115 VAL A N 1
ATOM 929 C CA . VAL A 1 115 ? -4.399 1.608 15.433 1.00 88.56 115 VAL A CA 1
ATOM 930 C C . VAL A 1 115 ? -4.984 0.274 14.968 1.00 88.56 115 VAL A C 1
ATOM 932 O O . VAL A 1 115 ? -6.061 -0.109 15.443 1.00 88.56 115 VAL A O 1
ATOM 935 N N . CYS A 1 116 ? -4.284 -0.428 14.070 1.00 88.94 116 CYS A N 1
ATOM 936 C CA . CYS A 1 116 ? -4.732 -1.682 13.470 1.00 88.94 116 CYS A CA 1
ATOM 937 C C . CYS A 1 116 ? -4.431 -2.919 14.330 1.00 88.94 116 CYS A C 1
ATOM 939 O O . CYS A 1 116 ? -3.582 -2.909 15.225 1.00 88.94 116 CYS A O 1
ATOM 941 N N . SER A 1 117 ? -5.123 -4.027 14.051 1.00 92.19 117 SER A N 1
ATOM 942 C CA . SER A 1 117 ? -4.766 -5.317 14.648 1.00 92.19 117 SER A CA 1
ATOM 943 C C . SER A 1 117 ? -3.482 -5.901 14.047 1.00 92.19 117 SER A C 1
ATOM 945 O O . SER A 1 117 ? -3.117 -5.628 12.904 1.00 92.19 117 SER A O 1
ATOM 947 N N . LYS A 1 118 ? -2.848 -6.829 14.779 1.00 91.12 118 LYS A N 1
ATOM 948 C CA . LYS A 1 118 ? -1.715 -7.623 14.268 1.00 91.12 118 LYS A CA 1
ATOM 949 C C . LYS A 1 118 ? -2.037 -8.335 12.949 1.00 91.12 118 LYS A C 1
ATOM 951 O O . LYS A 1 118 ? -1.165 -8.459 12.096 1.00 91.12 118 LYS A O 1
ATOM 956 N N . LYS A 1 119 ? -3.282 -8.795 12.785 1.00 93.31 119 LYS A N 1
ATOM 957 C CA . LYS A 1 119 ? -3.726 -9.512 11.585 1.00 93.31 119 LYS A CA 1
ATOM 958 C C . LYS A 1 119 ? -3.796 -8.584 10.375 1.00 93.31 119 LYS A C 1
ATOM 960 O O . LYS A 1 119 ? -3.336 -8.964 9.305 1.00 93.31 119 LYS A O 1
ATOM 965 N N . LEU A 1 120 ? -4.351 -7.382 10.547 1.00 91.94 120 LEU A N 1
ATOM 966 C CA . LEU A 1 120 ? -4.368 -6.369 9.491 1.00 91.94 120 LEU A CA 1
ATOM 967 C C . LEU A 1 120 ? -2.943 -5.951 9.134 1.00 91.94 120 LEU A C 1
ATOM 969 O O . LEU A 1 120 ? -2.584 -5.961 7.963 1.00 91.94 120 LEU A O 1
ATOM 973 N N . LEU A 1 121 ? -2.104 -5.703 10.141 1.00 91.00 121 LEU A N 1
ATOM 974 C CA . LEU A 1 121 ? -0.709 -5.336 9.925 1.00 91.00 121 LEU A CA 1
ATOM 975 C C . LEU A 1 121 ? 0.068 -6.382 9.112 1.00 91.00 121 LEU A C 1
ATOM 977 O O . LEU A 1 121 ? 0.851 -6.018 8.240 1.00 91.00 121 LEU A O 1
ATOM 981 N N . GLN A 1 122 ? -0.148 -7.675 9.369 1.00 92.25 122 GLN A N 1
ATOM 982 C CA . GLN A 1 122 ? 0.500 -8.743 8.607 1.00 92.25 122 GLN A CA 1
ATOM 983 C C . GLN A 1 122 ? 0.123 -8.690 7.121 1.00 92.25 122 GLN A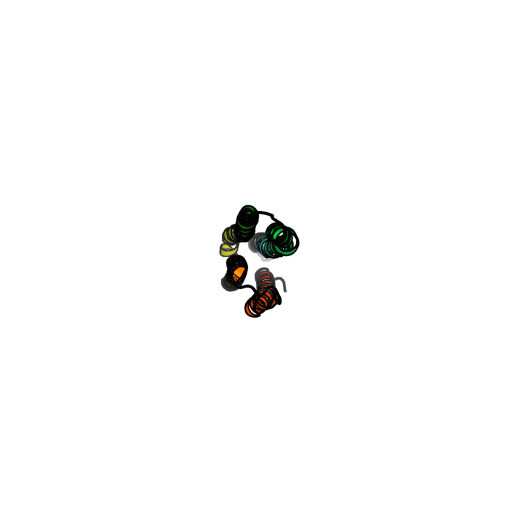 C 1
ATOM 985 O O . GLN A 1 122 ? 1.011 -8.733 6.277 1.00 92.25 122 GLN A O 1
ATOM 990 N N . LYS A 1 123 ? -1.170 -8.534 6.810 1.00 91.94 123 LYS A N 1
ATOM 991 C CA . LYS A 1 123 ? -1.660 -8.437 5.424 1.00 91.94 123 LYS A CA 1
ATOM 992 C C . LYS A 1 123 ? -1.130 -7.202 4.707 1.00 91.94 123 LYS A C 1
ATOM 994 O O . LYS A 1 123 ? -0.723 -7.282 3.557 1.00 91.94 123 LYS A O 1
ATOM 999 N N . VAL A 1 124 ? -1.093 -6.075 5.413 1.00 88.81 124 VAL A N 1
ATOM 1000 C CA . VAL A 1 124 ? -0.527 -4.819 4.908 1.00 88.81 124 VAL A CA 1
ATOM 1001 C C . VAL A 1 124 ? 0.950 -4.989 4.562 1.00 88.81 124 VAL A C 1
ATOM 1003 O O . VAL A 1 124 ? 1.378 -4.586 3.487 1.00 88.81 124 VAL A O 1
ATOM 1006 N N . ASN A 1 125 ? 1.734 -5.599 5.454 1.00 89.12 125 ASN A N 1
ATOM 1007 C CA . ASN A 1 125 ? 3.153 -5.835 5.197 1.00 89.12 125 ASN A CA 1
ATOM 1008 C C . ASN A 1 125 ? 3.364 -6.788 4.013 1.00 89.12 125 ASN A C 1
ATOM 1010 O O . ASN A 1 125 ? 4.283 -6.570 3.231 1.00 89.12 125 ASN A O 1
ATOM 1014 N N . GLU A 1 126 ? 2.517 -7.811 3.872 1.00 91.00 126 GLU A N 1
ATOM 1015 C CA . GLU A 1 126 ? 2.549 -8.723 2.726 1.00 91.00 126 GLU A CA 1
ATOM 1016 C C . GLU A 1 126 ? 2.268 -7.974 1.418 1.00 91.00 126 GLU A C 1
ATOM 1018 O O . GLU A 1 126 ? 3.076 -8.044 0.500 1.00 91.00 126 GLU A O 1
ATOM 1023 N N . TYR A 1 127 ? 1.201 -7.168 1.371 1.00 88.44 127 TYR A N 1
ATOM 1024 C CA . TYR A 1 127 ? 0.862 -6.339 0.210 1.00 88.44 127 TYR A CA 1
ATOM 1025 C C . TYR A 1 127 ? 2.024 -5.424 -0.199 1.00 88.44 127 TYR A C 1
ATOM 1027 O O . TYR A 1 127 ? 2.411 -5.363 -1.363 1.00 88.44 127 TYR A O 1
ATOM 1035 N N . VAL A 1 128 ? 2.616 -4.724 0.773 1.00 86.75 128 VAL A N 1
ATOM 1036 C CA . VAL A 1 128 ? 3.745 -3.812 0.528 1.00 86.75 128 VAL A CA 1
ATOM 1037 C C . VAL A 1 128 ? 4.967 -4.570 0.013 1.00 86.75 128 VAL A C 1
ATOM 1039 O O . VAL A 1 128 ? 5.690 -4.050 -0.833 1.00 86.75 128 VAL A O 1
ATOM 1042 N N . ASN A 1 129 ? 5.208 -5.786 0.507 1.00 89.31 129 ASN A N 1
ATOM 1043 C CA . ASN A 1 129 ? 6.320 -6.605 0.046 1.00 89.31 129 ASN A CA 1
ATOM 1044 C C . ASN A 1 129 ? 6.114 -7.084 -1.397 1.00 89.31 129 ASN A C 1
ATOM 1046 O O . ASN A 1 129 ? 7.018 -6.925 -2.210 1.00 89.31 129 ASN A O 1
ATOM 1050 N N . VAL A 1 130 ? 4.918 -7.573 -1.737 1.00 87.50 130 VAL A N 1
ATOM 1051 C CA . VAL A 1 130 ? 4.594 -7.996 -3.110 1.00 87.50 130 VAL A CA 1
ATOM 1052 C C . VAL A 1 130 ? 4.711 -6.819 -4.085 1.00 87.50 130 VAL A C 1
ATOM 1054 O O . VAL A 1 130 ? 5.340 -6.961 -5.131 1.00 87.50 130 VAL A O 1
ATOM 1057 N N . GLN A 1 131 ? 4.222 -5.625 -3.720 1.00 83.81 131 GLN A N 1
ATOM 1058 C CA . GLN A 1 131 ? 4.402 -4.436 -4.566 1.00 83.81 131 GLN A CA 1
ATOM 1059 C C . GLN A 1 131 ? 5.862 -4.019 -4.723 1.00 83.81 131 GLN A C 1
ATOM 1061 O O . GLN A 1 131 ? 6.249 -3.583 -5.804 1.00 83.81 131 GLN A O 1
ATOM 1066 N N . ARG A 1 132 ? 6.692 -4.168 -3.685 1.00 85.25 132 ARG A N 1
ATOM 1067 C CA . ARG A 1 132 ? 8.134 -3.927 -3.815 1.00 85.25 132 ARG A CA 1
ATOM 1068 C C . ARG A 1 132 ? 8.762 -4.881 -4.819 1.00 85.25 132 ARG A C 1
ATOM 1070 O O . ARG A 1 132 ? 9.491 -4.435 -5.693 1.00 85.25 132 ARG A O 1
ATOM 1077 N N . GLU A 1 133 ? 8.463 -6.170 -4.696 1.00 85.31 133 GLU A N 1
ATOM 1078 C CA . GLU A 1 133 ? 8.990 -7.195 -5.595 1.00 85.31 133 GLU A CA 1
ATOM 1079 C C . GLU A 1 133 ? 8.553 -6.956 -7.042 1.00 85.31 133 GLU A C 1
ATOM 1081 O O . GLU A 1 133 ? 9.368 -7.107 -7.949 1.00 85.31 133 GLU A O 1
ATOM 1086 N N . LEU A 1 134 ? 7.306 -6.532 -7.264 1.00 80.44 134 LEU A N 1
ATOM 1087 C CA . LEU A 1 134 ? 6.810 -6.166 -8.592 1.00 80.44 134 LEU A CA 1
ATOM 1088 C C . LEU A 1 134 ? 7.548 -4.953 -9.167 1.00 80.44 134 LEU A C 1
ATOM 1090 O O . LEU A 1 134 ? 7.981 -4.999 -10.315 1.00 80.44 134 LEU A O 1
ATOM 1094 N N . ILE A 1 135 ? 7.754 -3.898 -8.373 1.00 80.00 135 ILE A N 1
ATOM 1095 C CA . ILE A 1 135 ? 8.529 -2.723 -8.799 1.00 80.00 135 ILE A CA 1
ATOM 1096 C C . ILE A 1 135 ? 9.973 -3.118 -9.128 1.00 80.00 135 ILE A C 1
ATOM 1098 O O . ILE A 1 135 ? 10.482 -2.747 -10.183 1.00 80.00 135 ILE A O 1
ATOM 1102 N N . ASP A 1 136 ? 10.632 -3.876 -8.252 1.00 81.56 136 ASP A N 1
ATOM 1103 C CA . ASP A 1 136 ? 12.024 -4.287 -8.440 1.00 81.56 136 ASP A CA 1
ATOM 1104 C C . ASP A 1 136 ? 12.187 -5.204 -9.658 1.00 81.56 136 ASP A C 1
ATOM 1106 O O . ASP A 1 136 ? 13.142 -5.038 -10.417 1.00 81.56 136 ASP A O 1
ATOM 1110 N N . SER A 1 137 ? 11.229 -6.105 -9.895 1.00 77.81 137 SER A N 1
ATOM 1111 C CA . SER A 1 137 ? 11.211 -6.974 -11.079 1.00 77.81 137 SER A CA 1
ATOM 1112 C C . SER A 1 137 ? 11.029 -6.160 -12.359 1.00 77.81 137 SER A C 1
ATOM 1114 O O . SER A 1 137 ? 11.818 -6.308 -13.288 1.00 77.81 137 SER A O 1
ATOM 1116 N N . SER A 1 138 ? 10.069 -5.228 -12.387 1.00 73.69 138 SER A N 1
ATOM 1117 C CA . SER A 1 138 ? 9.857 -4.329 -13.531 1.00 73.69 138 SER A CA 1
ATOM 1118 C C . SER A 1 138 ? 11.095 -3.478 -13.831 1.00 73.69 138 SER A C 1
ATO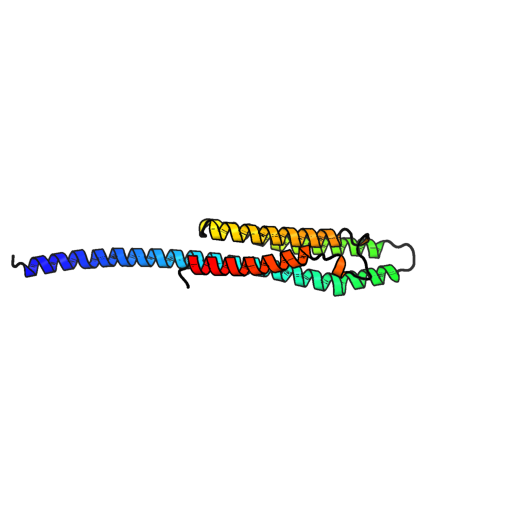M 1120 O O . SER A 1 138 ? 11.503 -3.356 -14.984 1.00 73.69 138 SER A O 1
ATOM 1122 N N . CYS A 1 139 ? 11.748 -2.935 -12.800 1.00 74.56 139 CYS A N 1
ATOM 1123 C CA . CYS A 1 139 ? 12.985 -2.166 -12.969 1.00 74.56 139 CYS A CA 1
ATOM 1124 C C . CYS A 1 139 ? 14.149 -3.051 -13.443 1.00 74.56 139 CYS A C 1
ATOM 1126 O O . CYS A 1 139 ? 14.964 -2.614 -14.251 1.00 74.56 139 CYS A O 1
ATOM 1128 N N . SER A 1 140 ? 14.234 -4.297 -12.968 1.00 76.38 140 SER A N 1
ATOM 1129 C CA . SER A 1 140 ? 15.251 -5.258 -13.408 1.00 76.38 140 SER A CA 1
ATOM 1130 C C . SER A 1 140 ? 15.090 -5.619 -14.884 1.00 76.38 140 SER A C 1
ATOM 1132 O O . SER A 1 140 ? 16.077 -5.656 -15.616 1.00 76.38 140 SER A O 1
ATOM 1134 N N . VAL A 1 141 ? 13.852 -5.816 -15.338 1.00 71.69 141 VAL A N 1
ATOM 1135 C CA . VAL A 1 141 ? 13.526 -6.063 -16.746 1.00 71.69 141 VAL A CA 1
ATOM 1136 C C . VAL A 1 141 ? 13.944 -4.875 -17.622 1.00 71.69 141 VAL A C 1
ATOM 1138 O O . VAL A 1 141 ? 14.589 -5.068 -18.648 1.00 71.69 141 VAL A O 1
ATOM 1141 N N . LEU A 1 142 ? 13.672 -3.641 -17.185 1.00 69.94 142 LEU A N 1
ATOM 1142 C CA . LEU A 1 142 ? 14.115 -2.427 -17.883 1.00 69.94 142 LEU A CA 1
ATOM 1143 C C . LEU A 1 142 ? 15.644 -2.241 -17.876 1.00 69.94 142 LEU A C 1
ATOM 1145 O O . LEU A 1 142 ? 16.207 -1.667 -18.804 1.00 69.94 142 LEU A O 1
ATOM 1149 N N . GLY A 1 143 ? 16.332 -2.722 -16.840 1.00 69.19 143 GLY A N 1
ATOM 1150 C CA . GLY A 1 143 ? 17.795 -2.701 -16.767 1.00 69.19 143 GLY A CA 1
ATOM 1151 C C . GLY A 1 143 ? 18.477 -3.719 -17.688 1.00 69.19 143 GLY A C 1
ATOM 1152 O O . GLY A 1 143 ? 19.630 -3.512 -18.054 1.00 69.19 143 GLY A O 1
ATOM 1153 N N . ASN A 1 144 ? 17.766 -4.781 -18.078 1.00 69.88 144 ASN A N 1
ATOM 1154 C CA . ASN A 1 144 ? 18.256 -5.868 -18.932 1.00 69.88 144 ASN A CA 1
ATOM 1155 C C . ASN A 1 144 ? 17.472 -5.939 -20.256 1.00 69.88 144 ASN A C 1
ATOM 1157 O O . ASN A 1 144 ? 17.115 -7.018 -20.732 1.00 69.88 144 ASN A O 1
ATOM 1161 N N . LEU A 1 145 ? 17.166 -4.778 -20.847 1.00 65.94 145 LEU A N 1
ATOM 1162 C CA . LEU A 1 145 ? 16.453 -4.685 -22.130 1.00 65.94 145 LEU A CA 1
ATOM 1163 C C . LEU A 1 145 ? 17.172 -5.424 -23.272 1.00 65.94 145 LEU A C 1
ATOM 1165 O O . LEU A 1 145 ? 16.529 -5.825 -24.236 1.00 65.94 145 LEU A O 1
ATOM 1169 N N . ASP A 1 146 ? 18.485 -5.636 -23.159 1.00 60.12 146 ASP A N 1
ATOM 1170 C CA . ASP A 1 146 ? 19.302 -6.426 -24.086 1.00 60.12 146 ASP A CA 1
ATOM 1171 C C . ASP A 1 146 ? 18.946 -7.923 -24.098 1.00 60.12 146 ASP A C 1
ATOM 1173 O O . ASP A 1 146 ? 19.220 -8.612 -25.080 1.00 60.12 146 ASP A O 1
ATOM 1177 N N . GLN A 1 147 ? 18.319 -8.424 -23.030 1.00 62.28 147 GLN A N 1
ATOM 1178 C CA . GLN A 1 147 ? 17.892 -9.820 -22.881 1.00 62.28 147 GLN A CA 1
ATOM 1179 C C . GLN A 1 147 ? 16.403 -10.027 -23.190 1.00 62.28 147 GLN A C 1
ATOM 1181 O O . GLN A 1 147 ? 15.912 -11.156 -23.135 1.00 62.28 147 GLN A O 1
ATOM 1186 N N . MET A 1 148 ? 15.672 -8.953 -23.497 1.00 62.81 148 MET A N 1
ATOM 1187 C CA . MET A 1 148 ? 14.245 -9.017 -23.793 1.00 62.81 148 MET A CA 1
ATOM 1188 C C . MET A 1 148 ? 14.019 -9.557 -25.210 1.00 62.81 148 MET A C 1
ATOM 1190 O O . MET A 1 148 ? 14.609 -9.062 -26.173 1.00 62.81 148 MET A O 1
ATOM 1194 N N . ASP A 1 149 ? 13.136 -10.548 -25.367 1.00 60.41 149 ASP A N 1
ATOM 1195 C CA . ASP A 1 149 ? 12.712 -10.966 -26.705 1.00 60.41 149 ASP A CA 1
ATOM 1196 C C . ASP A 1 149 ? 11.767 -9.908 -27.283 1.00 60.41 149 ASP A C 1
ATOM 1198 O O . ASP A 1 149 ? 10.588 -9.832 -26.938 1.00 60.41 149 ASP A O 1
ATOM 1202 N N . ILE A 1 150 ? 12.300 -9.088 -28.188 1.00 58.97 150 ILE A N 1
ATOM 1203 C CA . ILE A 1 150 ? 11.579 -7.997 -28.857 1.00 58.97 150 ILE A CA 1
ATOM 1204 C C . ILE A 1 150 ? 10.371 -8.532 -29.649 1.00 58.97 150 ILE A C 1
ATOM 1206 O O . ILE A 1 150 ? 9.378 -7.826 -29.818 1.00 58.97 150 ILE A O 1
ATOM 1210 N N . ASN A 1 151 ? 10.421 -9.789 -30.110 1.00 56.28 151 ASN A N 1
ATOM 1211 C CA . ASN A 1 151 ? 9.321 -10.415 -30.846 1.00 56.28 151 ASN A CA 1
ATOM 1212 C C . ASN A 1 151 ? 8.232 -10.966 -29.921 1.00 56.28 151 ASN A C 1
ATOM 1214 O O . ASN A 1 151 ? 7.140 -11.286 -30.394 1.00 56.28 151 ASN A O 1
ATOM 1218 N N . ASN A 1 152 ? 8.508 -11.081 -28.619 1.00 53.72 152 ASN A N 1
ATOM 1219 C CA . ASN A 1 152 ? 7.514 -11.480 -27.635 1.00 53.72 152 ASN A CA 1
ATOM 1220 C C . ASN A 1 152 ? 7.743 -10.815 -26.260 1.00 53.72 152 ASN A C 1
ATOM 1222 O O . ASN A 1 152 ? 8.030 -11.502 -25.275 1.00 53.72 152 ASN A O 1
ATOM 1226 N N . PRO A 1 153 ? 7.553 -9.482 -26.156 1.00 51.91 153 PRO A N 1
ATOM 1227 C CA . PRO A 1 153 ? 7.840 -8.717 -24.936 1.00 51.91 153 PRO A CA 1
ATOM 1228 C C . PRO A 1 153 ? 7.043 -9.205 -23.718 1.00 51.91 153 PRO A C 1
ATOM 1230 O O . PRO A 1 153 ? 7.474 -9.073 -22.575 1.00 51.91 153 PRO A O 1
ATOM 1233 N N . SER A 1 154 ? 5.875 -9.805 -23.976 1.00 51.47 154 SER A N 1
ATOM 1234 C CA . SER A 1 154 ? 4.977 -10.358 -22.961 1.00 51.47 154 SER A CA 1
ATOM 1235 C C . SER A 1 154 ? 5.519 -11.606 -22.255 1.00 51.47 154 SER A C 1
ATOM 1237 O O . SER A 1 154 ? 5.150 -11.856 -21.117 1.00 51.47 154 SER A O 1
ATOM 1239 N N . VAL A 1 155 ? 6.433 -12.363 -22.876 1.00 53.59 155 VAL A N 1
A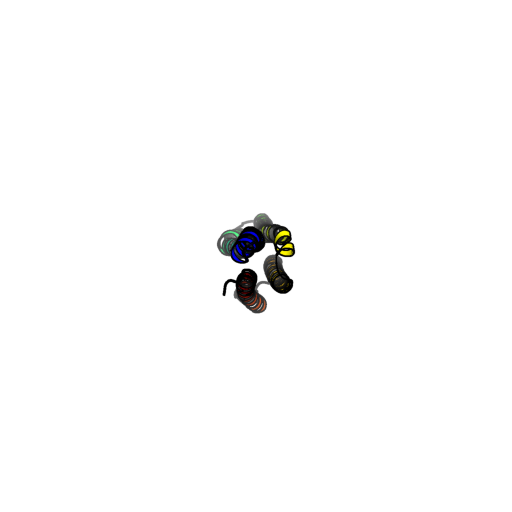TOM 1240 C CA . VAL A 1 155 ? 7.014 -13.579 -22.273 1.00 53.59 155 VAL A CA 1
ATOM 1241 C C . VAL A 1 155 ? 8.090 -13.236 -21.238 1.00 53.59 155 VAL A C 1
ATOM 1243 O O . VAL A 1 155 ? 8.274 -13.975 -20.271 1.00 53.59 155 VAL A O 1
ATOM 1246 N N . SER A 1 156 ? 8.773 -12.096 -21.400 1.00 50.62 156 SER A N 1
ATOM 1247 C CA . SER A 1 156 ? 9.748 -11.584 -20.424 1.00 50.62 156 SER A CA 1
ATOM 1248 C C . SER A 1 156 ? 9.083 -11.017 -19.162 1.00 50.62 156 SER A C 1
ATOM 1250 O O . SER A 1 156 ? 9.700 -10.997 -18.099 1.00 50.62 156 SER A O 1
ATOM 1252 N N . LEU A 1 157 ? 7.809 -10.623 -19.248 1.00 54.88 157 LEU A N 1
ATOM 1253 C CA . LEU A 1 157 ? 6.942 -10.314 -18.108 1.00 54.88 157 LEU A CA 1
ATOM 1254 C C . LEU A 1 157 ? 6.281 -11.619 -17.635 1.00 54.88 157 LEU A C 1
ATOM 1256 O O . LEU A 1 157 ? 5.118 -11.892 -17.898 1.00 54.88 157 LEU A O 1
ATOM 1260 N N . SER A 1 158 ? 7.092 -12.476 -17.019 1.00 59.91 158 SER A N 1
ATOM 1261 C CA . SER A 1 158 ? 6.755 -13.846 -16.604 1.00 59.91 158 SER A CA 1
ATOM 1262 C C . SER A 1 158 ? 5.410 -14.005 -15.871 1.00 59.91 158 SER A C 1
ATOM 1264 O O . SER A 1 158 ? 4.960 -13.098 -15.170 1.00 59.91 158 SER A O 1
ATOM 1266 N N . GLY A 1 159 ? 4.841 -15.218 -15.906 1.00 64.31 159 GLY A N 1
ATOM 1267 C CA . GLY A 1 159 ? 3.655 -15.587 -15.118 1.00 64.31 159 GLY A CA 1
ATOM 1268 C C . GLY A 1 159 ? 3.799 -15.376 -13.598 1.00 64.31 159 GLY A C 1
ATOM 1269 O O . GLY A 1 159 ? 2.794 -15.262 -12.908 1.00 64.31 159 GLY A O 1
ATOM 1270 N N . GLU A 1 160 ? 5.024 -15.239 -13.069 1.00 67.94 160 GLU A N 1
ATOM 1271 C CA . GLU A 1 160 ? 5.260 -14.863 -11.666 1.00 67.94 160 GLU A CA 1
ATOM 1272 C C . GLU A 1 160 ? 4.807 -13.416 -11.377 1.00 67.94 160 GLU A C 1
ATOM 1274 O O . GLU A 1 160 ? 4.300 -13.127 -10.293 1.00 67.94 160 GLU A O 1
ATOM 1279 N N . MET A 1 161 ? 4.945 -12.493 -12.338 1.00 69.75 161 MET A N 1
ATOM 1280 C CA . MET A 1 161 ? 4.452 -11.115 -12.192 1.00 69.75 161 MET A CA 1
ATOM 1281 C C . MET A 1 161 ? 2.925 -11.055 -12.253 1.00 69.75 161 MET A C 1
ATOM 1283 O O . MET A 1 161 ? 2.320 -10.278 -11.515 1.00 69.75 161 MET A O 1
ATOM 1287 N N . GLU A 1 162 ? 2.307 -11.894 -13.085 1.00 74.12 162 GLU A N 1
ATOM 1288 C CA . GLU A 1 162 ? 0.851 -12.034 -13.158 1.00 74.12 162 GLU A CA 1
ATOM 1289 C C . GLU A 1 162 ? 0.290 -12.611 -11.849 1.00 74.12 162 GLU A C 1
ATOM 1291 O O . GLU A 1 162 ? -0.579 -11.994 -11.235 1.00 74.12 162 GLU A O 1
ATOM 1296 N N . GLU A 1 163 ? 0.874 -13.702 -11.337 1.00 81.38 163 GLU A N 1
ATOM 1297 C CA . GLU A 1 163 ? 0.496 -14.304 -10.049 1.00 81.38 163 GLU A CA 1
ATOM 1298 C C . GLU A 1 163 ? 0.639 -13.305 -8.888 1.00 81.38 163 GLU A C 1
ATOM 1300 O O . GLU A 1 163 ? -0.246 -13.185 -8.035 1.00 81.38 163 GLU A O 1
ATOM 1305 N N . LYS A 1 164 ? 1.733 -12.533 -8.860 1.00 82.50 164 LYS A N 1
ATOM 1306 C CA . LYS A 1 164 ? 1.927 -11.470 -7.863 1.00 82.50 164 LYS A CA 1
ATOM 1307 C C . LYS A 1 164 ? 0.901 -10.350 -8.018 1.00 82.50 164 LYS A C 1
ATOM 1309 O O . LYS A 1 164 ? 0.403 -9.858 -7.007 1.00 82.50 164 LYS A O 1
ATOM 1314 N N . GLY A 1 165 ? 0.547 -9.975 -9.246 1.00 79.31 165 GLY A N 1
ATOM 1315 C CA . GLY A 1 165 ? -0.515 -9.008 -9.528 1.00 79.31 165 GLY A CA 1
ATOM 1316 C C . GLY A 1 165 ? -1.871 -9.459 -8.980 1.00 79.31 165 GLY A C 1
ATOM 1317 O O . GLY A 1 165 ? -2.515 -8.718 -8.232 1.00 79.31 165 GLY A O 1
ATOM 1318 N N . GLU A 1 166 ? -2.266 -10.702 -9.259 1.00 84.19 166 GLU A N 1
ATOM 1319 C CA . GLU A 1 166 ? -3.488 -11.304 -8.715 1.00 84.19 166 GLU A CA 1
ATOM 1320 C C . GLU A 1 166 ? -3.448 -11.375 -7.182 1.00 84.19 166 GLU A C 1
ATOM 1322 O O . GLU A 1 166 ? -4.416 -11.019 -6.498 1.00 84.19 166 GLU A O 1
ATOM 1327 N N . ARG A 1 167 ? -2.301 -11.765 -6.607 1.00 87.94 167 ARG A N 1
ATOM 1328 C CA . ARG A 1 167 ? -2.120 -11.818 -5.152 1.00 87.94 167 ARG A CA 1
ATOM 1329 C C . ARG A 1 167 ? -2.302 -10.447 -4.509 1.00 87.94 167 ARG A C 1
ATOM 1331 O O . ARG A 1 167 ? -2.940 -10.363 -3.457 1.00 87.94 167 ARG A O 1
ATOM 1338 N N . THR A 1 168 ? -1.789 -9.385 -5.127 1.00 85.62 168 THR A N 1
ATOM 1339 C CA . THR A 1 168 ? -1.962 -8.000 -4.667 1.00 85.62 168 THR A CA 1
ATOM 1340 C C . THR A 1 168 ? -3.440 -7.606 -4.638 1.00 85.62 168 THR A C 1
ATOM 1342 O O . THR A 1 168 ? -3.892 -7.016 -3.652 1.00 85.62 168 THR A O 1
ATOM 1345 N N . GLN A 1 169 ? -4.222 -7.993 -5.650 1.00 86.62 169 GLN A N 1
ATOM 1346 C CA . GLN A 1 169 ? -5.663 -7.731 -5.692 1.00 86.62 169 GLN A CA 1
ATOM 1347 C C . GLN A 1 169 ? -6.412 -8.461 -4.568 1.00 86.62 169 GLN A C 1
ATOM 1349 O O . GLN A 1 169 ? -7.182 -7.844 -3.828 1.00 86.62 169 GLN A O 1
ATOM 1354 N N . VAL A 1 170 ? -6.126 -9.751 -4.367 1.00 91.69 170 VAL A N 1
ATOM 1355 C CA . VAL A 1 170 ? -6.716 -10.537 -3.270 1.00 91.69 170 VAL A CA 1
ATOM 1356 C C . VAL A 1 170 ? -6.337 -9.949 -1.908 1.00 91.69 170 VAL A C 1
ATOM 1358 O O . VAL A 1 170 ? -7.190 -9.789 -1.033 1.00 91.69 170 VAL A O 1
ATOM 1361 N N . LEU A 1 171 ? -5.068 -9.583 -1.711 1.00 91.44 171 LEU A N 1
ATOM 1362 C CA . LEU A 1 171 ? -4.598 -8.973 -0.467 1.00 91.44 171 LEU A CA 1
ATOM 1363 C C . LEU A 1 171 ? -5.300 -7.647 -0.179 1.00 91.44 171 LEU A C 1
ATOM 1365 O O . LEU A 1 171 ? -5.661 -7.396 0.973 1.00 91.44 171 LEU A O 1
ATOM 1369 N N . PHE A 1 172 ? -5.528 -6.819 -1.200 1.00 91.12 172 PHE A N 1
ATOM 1370 C CA . PHE A 1 172 ? -6.266 -5.569 -1.051 1.00 91.12 172 PHE A CA 1
ATOM 1371 C C . PHE A 1 172 ? -7.686 -5.812 -0.526 1.00 91.12 172 PHE A C 1
ATOM 1373 O O . PHE A 1 172 ? -8.107 -5.191 0.454 1.00 91.12 172 PHE A O 1
ATOM 1380 N N . GLU A 1 173 ? -8.405 -6.773 -1.106 1.00 92.44 173 GLU A N 1
ATOM 1381 C CA . GLU A 1 173 ? -9.739 -7.145 -0.632 1.00 92.44 173 GLU A CA 1
ATOM 1382 C C . GLU A 1 173 ? -9.709 -7.664 0.810 1.00 92.44 173 GLU A C 1
ATOM 1384 O O . GLU A 1 173 ? -10.514 -7.249 1.647 1.00 92.44 173 GLU A O 1
ATOM 1389 N N . GLU A 1 174 ? -8.751 -8.529 1.147 1.00 94.44 174 GLU A N 1
ATOM 1390 C CA . GLU A 1 174 ? -8.600 -9.054 2.503 1.00 94.44 174 GLU A CA 1
ATOM 1391 C C . GLU A 1 174 ? -8.291 -7.958 3.534 1.00 94.44 174 GLU A C 1
ATOM 1393 O O . GLU A 1 174 ? -8.782 -8.021 4.668 1.00 94.44 174 GLU A O 1
ATOM 1398 N N . ILE A 1 175 ? -7.490 -6.959 3.156 1.00 93.25 175 ILE A N 1
ATOM 1399 C CA . ILE A 1 175 ? -7.185 -5.770 3.958 1.00 93.25 175 ILE A CA 1
ATOM 1400 C C . ILE A 1 175 ? -8.466 -4.974 4.209 1.00 93.25 175 ILE A C 1
ATOM 1402 O O . ILE A 1 175 ? -8.799 -4.713 5.368 1.00 93.25 175 ILE A O 1
ATOM 1406 N N . VAL A 1 176 ? -9.227 -4.653 3.158 1.00 92.94 176 VAL A N 1
ATOM 1407 C CA . VAL A 1 176 ? -10.491 -3.906 3.266 1.00 92.94 176 VAL A CA 1
ATOM 1408 C C . VAL A 1 176 ? -11.495 -4.656 4.144 1.00 92.94 176 VAL A C 1
ATOM 1410 O O . VAL A 1 176 ? -12.105 -4.076 5.047 1.00 92.94 176 VAL A O 1
ATOM 1413 N N . GLN A 1 177 ? -11.635 -5.966 3.949 1.00 94.19 177 GLN A N 1
ATOM 1414 C CA . GLN A 1 177 ? -12.509 -6.807 4.767 1.00 94.19 177 GLN A CA 1
ATOM 1415 C C . GLN A 1 177 ? -12.076 -6.827 6.235 1.00 94.19 177 GLN A C 1
ATOM 1417 O O . GLN A 1 177 ? -12.910 -6.789 7.145 1.00 94.19 177 GLN A O 1
ATOM 1422 N N . GLN A 1 178 ? -10.772 -6.874 6.497 1.00 94.25 178 GLN A N 1
ATOM 1423 C CA . GLN A 1 178 ? -10.242 -6.848 7.853 1.00 94.25 178 GLN A CA 1
ATOM 1424 C C . GLN A 1 178 ? -10.434 -5.471 8.520 1.00 94.25 178 GLN A C 1
ATOM 1426 O O . GLN A 1 178 ? -10.804 -5.428 9.694 1.00 94.25 178 GLN A O 1
ATOM 1431 N N . MET A 1 179 ? -10.286 -4.365 7.783 1.00 93.94 179 MET A N 1
ATOM 1432 C CA . MET A 1 179 ? -10.602 -3.010 8.261 1.00 93.94 179 MET A CA 1
ATOM 1433 C C . MET A 1 179 ? -12.077 -2.872 8.643 1.00 93.94 179 MET A C 1
ATOM 1435 O O . MET A 1 179 ? -12.388 -2.409 9.740 1.00 93.94 179 MET A O 1
ATOM 1439 N N . ARG A 1 180 ? -12.995 -3.341 7.787 1.00 92.88 180 ARG A N 1
ATOM 1440 C CA . ARG A 1 180 ? -14.442 -3.343 8.073 1.00 92.88 180 ARG A CA 1
ATOM 1441 C C . ARG A 1 180 ? -14.761 -4.108 9.356 1.00 92.88 180 ARG A C 1
ATOM 1443 O O . ARG A 1 180 ? -15.442 -3.576 10.234 1.00 92.88 180 ARG A O 1
ATOM 1450 N N . LYS A 1 181 ? -14.181 -5.303 9.520 1.00 93.44 181 LYS A N 1
ATOM 1451 C CA . LYS A 1 181 ? -14.313 -6.104 10.749 1.00 93.44 181 LYS A CA 1
ATOM 1452 C C . LYS A 1 181 ? -13.809 -5.359 11.986 1.00 93.44 181 LYS A C 1
ATOM 1454 O O . LYS A 1 181 ? -14.470 -5.396 13.019 1.00 93.44 181 LYS A O 1
ATOM 1459 N N . GLU A 1 182 ? -12.673 -4.667 11.895 1.00 91.62 182 GLU A N 1
ATOM 1460 C CA . GLU A 1 182 ? -12.103 -3.882 13.004 1.00 91.62 182 GLU A CA 1
ATOM 1461 C C . GLU A 1 182 ? -12.922 -2.640 13.371 1.00 91.62 182 GLU A C 1
ATOM 1463 O O . GLU A 1 182 ? -12.900 -2.216 14.531 1.00 91.62 182 GLU A O 1
ATOM 1468 N N . LEU A 1 183 ? -13.660 -2.089 12.406 1.00 90.75 183 LEU A N 1
ATOM 1469 C CA . LEU A 1 183 ? -14.627 -1.008 12.599 1.00 90.75 183 LEU A CA 1
ATOM 1470 C C . LEU A 1 183 ? -15.998 -1.504 13.093 1.00 90.75 183 LEU A C 1
ATOM 1472 O O . LEU A 1 183 ? -16.853 -0.692 13.437 1.00 90.75 183 LEU A O 1
ATOM 1476 N N . GLY A 1 184 ? -16.224 -2.821 13.146 1.00 88.44 184 GLY A N 1
ATOM 1477 C CA . GLY A 1 184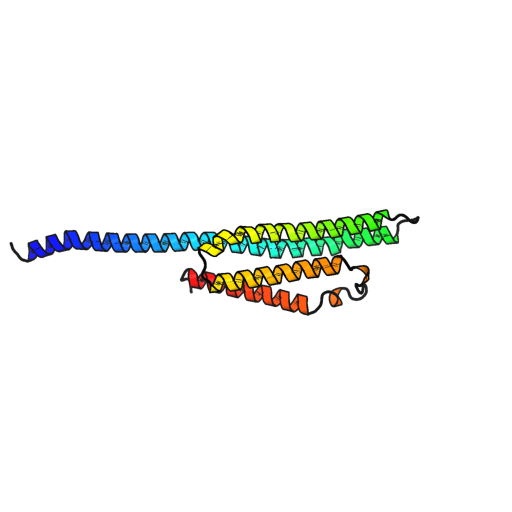 ? -17.522 -3.404 13.493 1.00 88.44 184 GLY A CA 1
ATOM 1478 C C . GLY A 1 184 ? -18.567 -3.302 12.376 1.00 88.44 184 GLY A C 1
ATOM 1479 O O . GLY A 1 184 ? -19.754 -3.500 12.631 1.00 88.44 184 GLY A O 1
ATOM 1480 N N . ILE A 1 185 ? -18.135 -3.009 11.149 1.00 83.56 185 ILE A N 1
ATOM 1481 C CA . ILE A 1 185 ? -18.976 -2.951 9.954 1.00 83.56 185 ILE A CA 1
ATOM 1482 C C . ILE A 1 185 ? -18.991 -4.359 9.347 1.00 83.56 185 ILE A C 1
ATOM 1484 O O . ILE A 1 185 ? -17.942 -4.878 8.961 1.00 83.56 185 ILE A O 1
ATOM 1488 N N . LYS A 1 186 ? -20.165 -4.997 9.312 1.00 63.31 186 LYS A N 1
ATOM 1489 C CA . LYS A 1 186 ? -20.347 -6.291 8.636 1.00 63.31 186 LYS A CA 1
ATOM 1490 C C . LYS A 1 186 ? -20.461 -6.127 7.122 1.00 63.31 186 LYS A C 1
ATOM 1492 O O . LYS A 1 186 ? -20.870 -5.043 6.646 1.00 63.31 186 LYS A O 1
#

Secondary structure (DSSP, 8-state):
--HHHHHHHHHHHHHHHHHHHHHHHHHHHHHHHHHHHHHHHHHHHHHHHHHHHHHHHHHHIIIIIIHHHHHHHHH--SS--HHHHHHHHHHHHHHHHHHHHHHHHHHTHHHHHHHS-HHHHHHHHHHHHHHHHHHHHHHHHHHTGGGS-TT-HHHHS-HHHHHHHHHHHHHHHHHHHHHHHHHT--

Radius of gyration: 27.86 Å; chains: 1; bounding box: 69×26×95 Å